Protein AF-A0AAW0NZX8-F1 (afdb_monomer_lite)

InterPro domains:
  IPR002110 Ankyrin repeat [PF12796] (105-184)
  IPR002110 Ankyrin repeat [PS50088] (135-159)
  IPR002153 Transient receptor potential channel, canonical [PTHR10117] (68-192)
  IPR036770 Ankyrin repeat-containing domain superfamily [G3DSA:1.25.40.20] (87-188)
  IPR036770 Ankyrin repeat-containing domain superfamily [SSF48403] (103-184)

Structure (mmCIF, N/CA/C/O backbone):
data_AF-A0AAW0NZX8-F1
#
_entry.id   AF-A0AAW0NZX8-F1
#
loop_
_atom_site.group_PDB
_atom_site.id
_atom_site.type_symbol
_atom_site.label_atom_id
_atom_site.label_alt_id
_atom_site.label_comp_id
_atom_site.label_asym_id
_atom_site.label_entity_id
_atom_site.label_seq_id
_atom_site.pdbx_PDB_ins_code
_atom_site.Cartn_x
_atom_site.Cartn_y
_atom_site.Cartn_z
_atom_site.occupancy
_atom_site.B_iso_or_equiv
_atom_site.auth_seq_id
_atom_site.auth_comp_id
_atom_site.auth_asym_id
_atom_site.auth_atom_id
_atom_site.pdbx_PDB_model_num
ATOM 1 N N . MET A 1 1 ? -35.239 33.107 52.297 1.00 60.72 1 MET A N 1
ATOM 2 C CA . MET A 1 1 ? -35.225 31.625 52.309 1.00 60.72 1 MET A CA 1
ATOM 3 C C . MET A 1 1 ? -36.238 31.001 51.342 1.00 60.72 1 MET A C 1
ATOM 5 O O . MET A 1 1 ? -35.793 30.342 50.415 1.00 60.72 1 MET A O 1
ATOM 9 N N . ARG A 1 2 ? -37.571 31.155 51.499 1.00 60.88 2 ARG A N 1
ATOM 10 C CA . ARG A 1 2 ? -38.547 30.562 50.541 1.00 60.88 2 ARG A CA 1
ATOM 11 C C . ARG A 1 2 ? -38.700 31.347 49.227 1.00 60.88 2 ARG A C 1
ATOM 13 O O . ARG A 1 2 ? -38.661 30.733 48.172 1.00 60.88 2 ARG A O 1
ATOM 20 N N . ARG A 1 3 ? -38.781 32.682 49.289 1.00 60.53 3 ARG A N 1
ATOM 21 C CA . ARG A 1 3 ? -38.913 33.548 48.096 1.00 60.53 3 ARG A CA 1
ATOM 22 C C . ARG A 1 3 ? -37.707 33.479 47.155 1.00 60.53 3 ARG A C 1
ATOM 24 O O . ARG A 1 3 ? -37.875 33.568 45.948 1.00 60.53 3 ARG A O 1
ATOM 31 N N . ASP A 1 4 ? -36.509 33.281 47.698 1.00 68.50 4 ASP A N 1
ATOM 32 C CA . ASP A 1 4 ? -35.279 33.223 46.895 1.00 68.50 4 ASP A CA 1
ATOM 33 C C . ASP A 1 4 ? -35.235 31.943 46.043 1.00 68.50 4 ASP A C 1
ATOM 35 O O . ASP A 1 4 ? -34.867 31.986 44.875 1.00 68.50 4 ASP A O 1
ATOM 39 N N . ARG A 1 5 ? -35.745 30.822 46.578 1.00 66.69 5 ARG A N 1
ATOM 40 C CA . ARG A 1 5 ? -35.868 29.553 45.838 1.00 66.69 5 ARG A CA 1
ATOM 41 C C . ARG A 1 5 ? -36.938 29.586 44.744 1.00 66.69 5 ARG A C 1
ATOM 43 O O . ARG A 1 5 ? -36.833 28.832 43.783 1.00 66.69 5 ARG A O 1
ATOM 50 N N . GLU A 1 6 ? -37.979 30.403 44.894 1.00 73.44 6 GLU A N 1
ATOM 51 C CA . GLU A 1 6 ? -38.990 30.607 43.845 1.00 73.44 6 GLU A CA 1
ATOM 52 C C . GLU A 1 6 ? -38.428 31.458 42.702 1.00 73.44 6 GLU A C 1
ATOM 54 O O . GLU A 1 6 ? -38.585 31.081 41.544 1.00 73.44 6 GLU A O 1
ATOM 59 N N . ARG A 1 7 ? -37.661 32.513 43.014 1.00 70.94 7 ARG A N 1
ATOM 60 C CA . ARG A 1 7 ? -36.972 33.329 41.998 1.00 70.94 7 ARG A CA 1
ATOM 61 C C . ARG A 1 7 ? -35.957 32.522 41.186 1.00 70.94 7 ARG A C 1
ATOM 63 O O . ARG A 1 7 ? -35.969 32.612 39.966 1.00 70.94 7 ARG A O 1
ATOM 70 N N . GLU A 1 8 ? -35.158 31.666 41.827 1.00 72.69 8 GLU A N 1
ATOM 71 C CA . GLU A 1 8 ? -34.221 30.775 41.117 1.00 72.69 8 GLU A CA 1
ATOM 72 C C . GLU A 1 8 ? -34.930 29.760 40.201 1.00 72.69 8 GLU A C 1
ATOM 74 O O . GLU A 1 8 ? -34.382 29.344 39.178 1.00 72.69 8 GLU A O 1
ATOM 79 N N . ARG A 1 9 ? -36.148 29.326 40.557 1.00 71.06 9 ARG A N 1
ATOM 80 C CA . ARG A 1 9 ? -36.954 28.433 39.709 1.00 71.06 9 ARG A CA 1
ATOM 81 C C . ARG A 1 9 ? -37.516 29.173 38.501 1.00 71.06 9 ARG A C 1
ATOM 83 O O . ARG A 1 9 ? -37.443 28.638 37.399 1.00 71.06 9 ARG A O 1
ATOM 90 N N . GLU A 1 10 ? -38.017 30.390 38.696 1.00 76.12 10 GLU A N 1
ATOM 91 C CA . GLU A 1 10 ? -38.506 31.239 37.606 1.00 76.12 10 GLU A CA 1
ATOM 92 C C . GLU A 1 10 ? -37.381 31.642 36.643 1.00 76.12 10 GLU A C 1
ATOM 94 O O . GLU A 1 10 ? -37.584 31.639 35.430 1.00 76.12 10 GLU A O 1
ATOM 99 N N . GLU A 1 11 ? -36.183 31.932 37.156 1.00 76.00 11 GLU A N 1
ATOM 100 C CA . GLU A 1 11 ? -35.006 32.269 36.348 1.00 76.00 11 GLU A CA 1
ATOM 101 C C . GLU A 1 11 ? -34.539 31.072 35.509 1.00 76.00 11 GLU A C 1
ATOM 103 O O . GLU A 1 11 ? -34.390 31.195 34.294 1.00 76.00 11 GLU A O 1
ATOM 108 N N . LYS A 1 12 ? -34.465 29.870 36.098 1.00 74.44 12 LYS A N 1
ATOM 109 C CA . LYS A 1 12 ? -34.178 28.633 35.347 1.00 74.44 12 LYS A CA 1
ATOM 110 C C . LYS A 1 12 ? -35.233 28.314 34.290 1.00 74.44 12 LYS A C 1
ATOM 112 O O . LYS A 1 12 ? -34.908 27.747 33.246 1.00 74.44 12 LYS A O 1
ATOM 117 N N . GLU A 1 13 ? -36.500 28.632 34.542 1.00 76.62 13 GLU A N 1
ATOM 118 C CA . GLU A 1 13 ? -37.565 28.418 33.561 1.00 76.62 13 GLU A CA 1
ATOM 119 C C . GLU A 1 13 ? -37.508 29.448 32.421 1.00 76.62 13 GLU A C 1
ATOM 121 O O . GLU A 1 13 ? -37.726 29.086 31.262 1.00 76.62 13 GLU A O 1
ATOM 126 N N . ARG A 1 14 ? -37.133 30.702 32.712 1.00 74.25 14 ARG A N 1
ATOM 127 C CA . ARG A 1 14 ? -36.844 31.724 31.691 1.00 74.25 14 ARG A CA 1
ATOM 128 C C . ARG A 1 14 ? -35.646 31.332 30.833 1.00 74.25 14 ARG A C 1
ATOM 130 O O . ARG A 1 14 ? -35.782 31.329 29.615 1.00 74.25 14 ARG A O 1
ATOM 137 N N . GLU A 1 15 ? -34.549 30.884 31.439 1.00 75.38 15 GLU A N 1
ATOM 138 C CA . GLU A 1 15 ? -33.379 30.388 30.706 1.00 75.38 15 GLU A CA 1
ATOM 139 C C . GLU A 1 15 ? -33.722 29.191 29.811 1.00 75.38 15 GLU A C 1
ATOM 141 O O . GLU A 1 15 ? -33.266 29.119 28.673 1.00 75.38 15 GLU A O 1
ATOM 146 N N . ARG A 1 16 ? -34.559 28.252 30.275 1.00 69.56 16 ARG A N 1
ATOM 147 C CA . ARG A 1 16 ? -35.022 27.127 29.441 1.00 69.56 16 ARG A CA 1
ATOM 148 C C . ARG A 1 16 ? -35.865 27.593 28.255 1.00 69.56 16 ARG A C 1
ATOM 150 O O . ARG A 1 16 ? -35.705 27.065 27.157 1.00 69.56 16 ARG A O 1
ATOM 157 N N . ARG A 1 17 ? -36.739 28.586 28.451 1.00 73.75 17 ARG A N 1
ATOM 158 C CA . ARG A 1 17 ? -37.538 29.178 27.363 1.00 73.75 17 ARG A CA 1
ATOM 159 C C . ARG A 1 17 ? -36.665 29.947 26.374 1.00 73.75 17 ARG A C 1
ATOM 161 O O . ARG A 1 17 ? -36.932 29.897 25.178 1.00 73.75 17 ARG A O 1
ATOM 168 N N . GLU A 1 18 ? -35.636 30.639 26.847 1.00 77.12 18 GLU A N 1
ATOM 169 C CA . GLU A 1 18 ? -34.689 31.354 25.988 1.00 77.12 18 GLU A CA 1
ATOM 170 C C . GLU A 1 18 ? -33.800 30.393 25.199 1.00 77.12 18 GLU A C 1
ATOM 172 O O . GLU A 1 18 ? -33.693 30.547 23.985 1.00 77.12 18 GLU A O 1
ATOM 177 N N . ARG A 1 19 ? -33.272 29.337 25.831 1.00 68.06 19 ARG A N 1
ATOM 178 C CA . ARG A 1 19 ? -32.532 28.272 25.133 1.00 68.06 19 ARG A CA 1
ATOM 179 C C . ARG A 1 19 ? -33.383 27.606 24.053 1.00 68.06 19 ARG A C 1
ATOM 181 O O . ARG A 1 19 ? -32.919 27.480 22.928 1.00 68.06 19 ARG A O 1
ATOM 188 N N . GLY A 1 20 ? -34.650 27.299 24.343 1.00 71.19 20 GLY A N 1
ATOM 189 C CA . GLY A 1 20 ? -35.568 26.742 23.343 1.00 71.19 20 GLY A CA 1
ATOM 190 C C . GLY A 1 20 ? -35.823 27.678 22.153 1.00 71.19 20 GLY A C 1
ATOM 191 O O . GLY A 1 20 ? -35.906 27.220 21.016 1.00 71.19 20 GLY A O 1
ATOM 192 N N . LYS A 1 21 ? -35.894 28.999 22.380 1.00 72.69 21 LYS A N 1
ATOM 193 C CA . LYS A 1 21 ? -36.012 29.991 21.293 1.00 72.69 21 LYS A CA 1
ATOM 194 C C . LYS A 1 21 ? -34.739 30.082 20.452 1.00 72.69 21 LYS A C 1
ATOM 196 O O . LYS A 1 21 ? -34.835 30.227 19.238 1.00 72.69 21 LYS A O 1
ATOM 201 N N . VAL A 1 22 ? -33.567 30.001 21.082 1.00 70.88 22 VAL A N 1
ATOM 202 C CA . VAL A 1 22 ? -32.271 30.002 20.386 1.00 70.88 22 VAL A CA 1
ATOM 203 C C . VAL A 1 22 ? -32.119 28.737 19.539 1.00 70.88 22 VAL A C 1
ATOM 205 O O . VAL A 1 22 ? -31.779 28.836 18.366 1.00 70.88 22 VAL A O 1
ATOM 208 N N . GLU A 1 23 ? -32.463 27.566 20.075 1.00 66.62 23 GLU A N 1
ATOM 209 C CA . GLU A 1 23 ? -32.422 26.293 19.341 1.00 66.62 23 GLU A CA 1
ATOM 210 C C . GLU A 1 23 ? -33.387 26.274 18.147 1.00 66.62 23 GLU A C 1
ATOM 212 O O . GLU A 1 23 ? -33.008 25.854 17.053 1.00 66.62 23 GLU A O 1
ATOM 217 N N . GLN A 1 24 ? -34.610 26.794 18.312 1.00 69.69 24 GLN A N 1
ATOM 218 C CA . GLN A 1 24 ? -35.555 26.928 17.198 1.00 69.69 24 GLN A CA 1
ATOM 219 C C . GLN A 1 24 ? -35.037 27.875 16.111 1.00 69.69 24 GLN A C 1
ATOM 221 O O . GLN A 1 24 ? -35.214 27.589 14.928 1.00 69.69 24 GLN A O 1
ATOM 226 N N . LYS A 1 25 ? -34.361 28.963 16.498 1.00 72.00 25 LYS A N 1
ATOM 227 C CA . LYS A 1 25 ? -33.805 29.939 15.557 1.00 72.00 25 LYS A CA 1
ATOM 228 C C . LYS A 1 25 ? -32.615 29.377 14.772 1.00 72.00 25 LYS A C 1
ATOM 230 O O . LYS A 1 25 ? -32.589 29.504 13.551 1.00 72.00 25 LYS A O 1
ATOM 235 N N . ILE A 1 26 ? -31.710 28.665 15.446 1.00 68.81 26 ILE A N 1
ATOM 236 C CA . ILE A 1 26 ? -30.582 27.960 14.812 1.00 68.81 26 ILE A CA 1
ATOM 237 C C . ILE A 1 26 ? -31.099 26.889 13.844 1.00 68.81 26 ILE A C 1
ATOM 239 O O . ILE A 1 26 ? -30.588 26.752 12.735 1.00 68.81 26 ILE A O 1
ATOM 243 N N . SER A 1 27 ? -32.152 26.156 14.225 1.00 66.12 27 SER A N 1
ATOM 244 C CA . SER A 1 27 ? -32.746 25.143 13.350 1.00 66.12 27 SER A CA 1
ATOM 245 C C . SER A 1 27 ? -33.401 25.746 12.104 1.00 66.12 27 SER A C 1
ATOM 247 O O . SER A 1 27 ? -33.352 25.111 11.052 1.00 66.12 27 SER A O 1
ATOM 249 N N . SER A 1 28 ? -34.019 26.931 12.195 1.00 68.00 28 SER A N 1
ATOM 250 C CA . SER A 1 28 ? -34.583 27.614 11.023 1.00 68.00 28 SER A CA 1
ATOM 251 C C . SER A 1 28 ? -33.508 28.231 10.128 1.00 68.00 28 SER A C 1
ATOM 253 O O . SER A 1 28 ? -33.596 28.084 8.913 1.00 68.00 28 SER A O 1
ATOM 255 N N . GLU A 1 29 ? -32.471 28.842 10.711 1.00 72.88 29 GLU A N 1
ATOM 256 C CA . GLU A 1 29 ? -31.356 29.444 9.963 1.00 72.88 29 GLU A CA 1
ATOM 257 C C . GLU A 1 29 ? -30.562 28.368 9.195 1.00 72.88 29 GLU A C 1
ATOM 259 O O . GLU A 1 29 ? -30.323 28.518 8.000 1.00 72.88 29 GLU A O 1
ATOM 264 N N . ALA A 1 30 ? -30.284 27.209 9.808 1.00 65.06 30 ALA A N 1
ATOM 265 C CA . ALA A 1 30 ? -29.583 26.105 9.140 1.00 65.06 30 ALA A CA 1
ATOM 266 C C . ALA A 1 30 ? -30.386 25.461 7.985 1.00 65.06 30 ALA A C 1
ATOM 268 O O . ALA A 1 30 ? -29.814 24.901 7.046 1.00 65.06 30 ALA A O 1
ATOM 269 N N . LEU A 1 31 ? -31.722 25.516 8.043 1.00 62.69 31 LEU A N 1
ATOM 270 C CA . LEU A 1 31 ? -32.606 25.070 6.959 1.00 62.69 31 LEU A CA 1
ATOM 271 C C . LEU A 1 31 ? -32.658 26.082 5.804 1.00 62.69 31 LEU A C 1
ATOM 273 O O . LEU A 1 31 ? -32.828 25.682 4.651 1.00 62.69 31 LEU A O 1
ATOM 277 N N . GLU A 1 32 ? -32.497 27.371 6.098 1.00 69.44 32 GLU A N 1
ATOM 278 C CA . GLU A 1 32 ? -32.446 28.445 5.104 1.00 69.44 32 GLU A CA 1
ATOM 279 C C . GLU A 1 32 ? -31.105 28.438 4.349 1.00 69.44 32 GLU A C 1
ATOM 281 O O . GLU A 1 32 ? -31.101 28.434 3.118 1.00 69.44 32 GLU A O 1
ATOM 286 N N . GLU A 1 33 ? -29.981 28.259 5.053 1.00 65.00 33 GLU A N 1
ATOM 287 C CA . GLU A 1 33 ? -28.646 28.124 4.441 1.00 65.00 33 GLU A CA 1
ATOM 288 C C . GLU A 1 33 ? -28.549 26.907 3.501 1.00 65.00 33 GLU A C 1
ATOM 290 O O . GLU A 1 33 ? -27.990 26.989 2.403 1.00 65.00 33 GLU A O 1
ATOM 295 N N . ARG A 1 34 ? -29.165 25.773 3.872 1.00 60.88 34 ARG A N 1
ATOM 296 C CA . ARG A 1 34 ? -29.247 24.595 2.987 1.00 60.88 34 ARG A CA 1
ATOM 297 C C . ARG A 1 34 ? -30.041 24.877 1.713 1.00 60.88 34 ARG A C 1
ATOM 299 O O . ARG A 1 34 ? -29.636 24.435 0.638 1.00 60.88 34 ARG A O 1
ATOM 306 N N . ARG A 1 35 ? -31.135 25.640 1.809 1.00 61.53 35 ARG A N 1
ATOM 307 C CA . ARG A 1 35 ? -31.947 26.034 0.644 1.00 61.53 35 ARG A CA 1
ATOM 308 C C . ARG A 1 35 ? -31.196 26.970 -0.296 1.00 61.53 35 ARG A C 1
ATOM 310 O O . ARG A 1 35 ? -31.421 26.919 -1.504 1.00 61.53 35 ARG A O 1
ATOM 317 N N . GLU A 1 36 ? -30.321 27.826 0.220 1.00 65.56 36 GLU A N 1
ATOM 318 C CA . GLU A 1 36 ? -29.487 28.695 -0.616 1.00 65.56 36 GLU A CA 1
ATOM 319 C C . GLU A 1 36 ? -28.390 27.909 -1.342 1.00 65.56 36 GLU A C 1
ATOM 321 O O . GLU A 1 36 ? -28.180 28.110 -2.542 1.00 65.56 36 GLU A O 1
ATOM 326 N N . HIS A 1 37 ? -27.767 26.940 -0.665 1.00 60.44 37 HIS A N 1
ATOM 327 C CA . HIS A 1 37 ? -26.791 26.049 -1.292 1.00 60.44 37 HIS A CA 1
ATOM 328 C C . HIS A 1 37 ? -27.422 25.176 -2.394 1.00 60.44 37 HIS A C 1
ATOM 330 O O . HIS A 1 37 ? -26.837 25.028 -3.467 1.00 60.44 37 HIS A O 1
ATOM 336 N N . GLU A 1 38 ? -28.643 24.665 -2.191 1.00 62.16 38 GLU A N 1
ATOM 337 C CA . GLU A 1 38 ? -29.389 23.917 -3.220 1.00 62.16 38 GLU A CA 1
ATOM 338 C C . GLU A 1 38 ? -29.743 24.770 -4.450 1.00 62.16 38 GLU A C 1
ATOM 340 O O . GLU A 1 38 ? -29.657 24.302 -5.585 1.00 62.16 38 GLU A O 1
ATOM 345 N N . LYS A 1 39 ? -30.093 26.049 -4.268 1.00 67.38 39 LYS A N 1
ATOM 346 C CA . LYS A 1 39 ? -30.331 26.962 -5.403 1.00 67.38 39 LYS A CA 1
ATOM 347 C C . LYS A 1 39 ? -29.042 27.249 -6.181 1.00 67.38 39 LYS A C 1
ATOM 349 O O . LYS A 1 39 ? -29.071 27.331 -7.409 1.00 67.38 39 LYS A O 1
ATOM 354 N N . SER A 1 40 ? -27.914 27.369 -5.479 1.00 63.59 40 SER A N 1
ATOM 355 C CA . SER A 1 40 ? -26.593 27.563 -6.088 1.00 63.59 40 SER A CA 1
ATOM 356 C C . SER A 1 40 ? -26.171 26.356 -6.937 1.00 63.59 40 SER A C 1
ATOM 358 O O . SER A 1 40 ? -25.756 26.520 -8.086 1.00 63.59 40 SER A O 1
ATOM 360 N N . THR A 1 41 ? -26.360 25.130 -6.439 1.00 57.41 41 THR A N 1
ATOM 361 C CA . THR A 1 41 ? -26.015 23.911 -7.189 1.00 57.41 41 THR A CA 1
ATOM 362 C C . THR A 1 41 ? -26.902 23.700 -8.419 1.00 57.41 41 THR A C 1
ATOM 364 O O . THR A 1 41 ? -26.383 23.340 -9.477 1.00 57.41 41 THR A O 1
ATOM 367 N N . ILE A 1 42 ? -28.204 23.999 -8.339 1.00 61.84 42 ILE A N 1
ATOM 368 C CA . ILE A 1 42 ? -29.119 23.934 -9.495 1.00 61.84 42 ILE A CA 1
ATOM 369 C C . ILE A 1 42 ? -28.710 24.939 -10.586 1.00 61.84 42 ILE A C 1
ATOM 371 O O . ILE A 1 42 ? -28.696 24.590 -11.768 1.00 61.84 42 ILE A O 1
ATOM 375 N N . ASN A 1 43 ? -28.299 26.157 -10.216 1.00 59.91 43 ASN A N 1
ATOM 376 C CA . ASN A 1 43 ? -27.805 27.144 -11.184 1.00 59.91 43 ASN A CA 1
ATOM 377 C C . ASN A 1 43 ? -26.517 26.687 -11.892 1.00 59.91 43 ASN A C 1
ATOM 379 O O . ASN A 1 43 ? -26.371 26.909 -13.093 1.00 59.91 43 ASN A O 1
ATOM 383 N N . ILE A 1 44 ? -25.611 25.993 -11.194 1.00 59.69 44 ILE A N 1
ATOM 384 C CA . ILE A 1 44 ? -24.385 25.434 -11.794 1.00 59.69 44 ILE A CA 1
ATOM 385 C C . ILE A 1 44 ? -24.710 24.307 -12.792 1.00 59.69 44 ILE A C 1
ATOM 387 O O . ILE A 1 44 ? -24.050 24.191 -13.826 1.00 59.69 44 ILE A O 1
ATOM 391 N N . ILE A 1 45 ? -25.733 23.490 -12.523 1.00 58.28 45 ILE A N 1
ATOM 392 C CA . ILE A 1 45 ? -26.185 22.424 -13.436 1.00 58.28 45 ILE A CA 1
ATOM 393 C C . ILE A 1 45 ? -26.850 23.023 -14.687 1.00 58.28 45 ILE A C 1
ATOM 395 O O . ILE A 1 45 ? -26.565 22.594 -15.808 1.00 58.28 45 ILE A O 1
ATOM 399 N N . ASN A 1 46 ? -27.665 24.067 -14.520 1.00 57.75 46 ASN A N 1
ATOM 400 C CA . ASN A 1 46 ? -28.298 24.769 -15.640 1.00 57.75 46 ASN A CA 1
ATOM 401 C C . ASN A 1 46 ? -27.280 25.533 -16.510 1.00 57.75 46 ASN A C 1
ATOM 403 O O . ASN A 1 46 ? -27.448 25.613 -17.722 1.00 57.75 46 ASN A O 1
ATOM 407 N N . ALA A 1 47 ? -26.175 26.018 -15.933 1.00 55.44 47 ALA A N 1
ATOM 408 C CA . ALA A 1 47 ? -25.081 26.636 -16.691 1.00 55.44 47 ALA A CA 1
ATOM 409 C C . ALA A 1 47 ? -24.217 25.621 -17.471 1.00 55.44 47 ALA A C 1
ATOM 411 O O . ALA A 1 47 ? -23.523 25.999 -18.410 1.00 55.44 47 ALA A O 1
ATOM 412 N N . LYS A 1 48 ? -24.255 24.330 -17.107 1.00 52.31 48 LYS A N 1
ATOM 413 C CA . LYS A 1 48 ? -23.540 23.245 -17.810 1.00 52.31 48 LYS A CA 1
ATOM 414 C C . LYS A 1 48 ? -24.380 22.544 -18.883 1.00 52.31 48 LYS A C 1
ATOM 416 O O . LYS A 1 48 ? -23.840 21.729 -19.624 1.00 52.31 48 LYS A O 1
ATOM 421 N N . THR A 1 49 ? -25.675 22.847 -18.980 1.00 48.12 49 THR A N 1
ATOM 422 C CA . THR A 1 49 ? -26.610 22.209 -19.926 1.00 48.12 49 THR A CA 1
ATOM 423 C C . THR A 1 49 ? -26.917 23.047 -21.171 1.00 48.12 49 THR A C 1
ATOM 425 O O . THR A 1 49 ? -27.728 22.635 -21.993 1.00 48.12 49 THR A O 1
ATOM 428 N N . SER A 1 50 ? -26.202 24.151 -21.409 1.00 42.81 50 SER A N 1
ATOM 429 C CA . SER A 1 50 ? -26.186 24.844 -22.708 1.00 42.81 50 SER A CA 1
ATOM 430 C C . SER A 1 50 ? -25.233 24.168 -23.707 1.00 42.81 50 SER A C 1
ATOM 432 O O . SER A 1 50 ? -24.347 24.810 -24.271 1.00 42.81 50 SER A O 1
ATOM 434 N N . PHE A 1 51 ? -25.367 22.854 -23.889 1.00 42.19 51 PHE A N 1
ATOM 435 C CA . PHE A 1 51 ? -24.723 22.147 -24.992 1.00 42.19 51 PHE A CA 1
ATOM 436 C C . PHE A 1 51 ? -25.723 22.123 -26.148 1.00 42.19 51 PHE A C 1
ATOM 438 O O . PHE A 1 51 ? -26.723 21.406 -26.102 1.00 42.19 51 PHE A O 1
ATOM 445 N N . GLU A 1 52 ? -25.501 22.981 -27.143 1.00 45.03 52 GLU A N 1
ATOM 446 C CA . GLU A 1 52 ? -26.331 23.020 -28.344 1.00 45.03 52 GLU A CA 1
ATOM 447 C C . GLU A 1 52 ? -26.319 21.651 -29.051 1.00 45.03 52 GLU A C 1
ATOM 449 O O . GLU A 1 52 ? -25.253 21.052 -29.228 1.00 45.03 52 GLU A O 1
ATOM 454 N N . PRO A 1 53 ? -27.481 21.121 -29.466 1.00 39.56 53 PRO A N 1
ATOM 455 C CA . PRO A 1 53 ? -27.546 19.852 -30.171 1.00 39.56 53 PRO A CA 1
ATOM 456 C C . PRO A 1 53 ? -27.026 20.021 -31.605 1.00 39.56 53 PRO A C 1
ATOM 458 O O . PRO A 1 53 ? -27.591 20.771 -32.401 1.00 39.56 53 PRO A O 1
ATOM 461 N N . CYS A 1 54 ? -25.970 19.292 -31.976 1.00 30.94 54 CYS A N 1
ATOM 462 C CA . CYS A 1 54 ? -25.554 19.205 -33.372 1.00 30.94 54 CYS A CA 1
ATOM 463 C C . CYS A 1 54 ? -26.649 18.500 -34.185 1.00 30.94 54 CYS A C 1
ATOM 465 O O . CYS A 1 54 ? -26.880 17.299 -34.037 1.00 30.94 54 CYS A O 1
ATOM 467 N N . HIS A 1 55 ? -27.310 19.266 -35.052 1.00 34.06 55 HIS A N 1
ATOM 468 C CA . HIS A 1 55 ? -28.205 18.780 -36.094 1.00 34.06 55 HIS A CA 1
ATOM 469 C C . HIS A 1 55 ? -27.475 17.776 -36.998 1.00 34.06 55 HIS A C 1
ATOM 471 O O . HIS A 1 55 ? -26.787 18.136 -37.951 1.00 34.06 55 HIS A O 1
ATOM 477 N N . ILE A 1 56 ? -27.652 16.489 -36.718 1.00 42.06 56 ILE A N 1
ATOM 478 C CA . ILE A 1 56 ? -27.463 15.432 -37.705 1.00 42.06 56 ILE A CA 1
ATOM 479 C C . ILE A 1 56 ? -28.714 15.488 -38.577 1.00 42.06 56 ILE A C 1
ATOM 481 O O . ILE A 1 56 ? -29.769 15.116 -38.092 1.00 42.06 56 ILE A O 1
ATOM 485 N N . TYR A 1 57 ? -28.619 16.058 -39.778 1.00 39.16 57 TYR A N 1
ATOM 486 C CA . TYR A 1 57 ? -29.354 15.706 -41.006 1.00 39.16 57 TYR A CA 1
ATOM 487 C C . TYR A 1 57 ? -29.246 16.872 -42.000 1.00 39.16 57 TYR A C 1
ATOM 489 O O . TYR A 1 57 ? -30.016 17.827 -41.955 1.00 39.16 57 TYR A O 1
ATOM 497 N N . SER A 1 58 ? -28.319 16.756 -42.948 1.00 31.97 58 SER A N 1
ATOM 498 C CA . SER A 1 58 ? -28.434 17.393 -44.261 1.00 31.97 58 SER A CA 1
ATOM 499 C C . SER A 1 58 ? -27.874 16.436 -45.311 1.00 31.97 58 SER A C 1
ATOM 501 O O . SER A 1 58 ? -26.674 16.301 -45.532 1.00 31.97 58 SER A O 1
ATOM 503 N N . SER A 1 59 ? -28.783 15.687 -45.922 1.00 43.97 59 SER A N 1
ATOM 504 C CA . SER A 1 59 ? -28.542 14.933 -47.142 1.00 43.97 59 SER A CA 1
ATOM 505 C C . SER A 1 59 ? -28.672 15.878 -48.340 1.00 43.97 59 SER A C 1
ATOM 507 O O . SER A 1 59 ? -29.785 16.118 -48.797 1.00 43.97 59 SER A O 1
ATOM 509 N N . GLU A 1 60 ? -27.550 16.376 -48.862 1.00 41.00 60 GLU A N 1
ATOM 510 C CA . GLU A 1 60 ? -27.447 16.916 -50.225 1.00 41.00 60 GLU A CA 1
ATOM 511 C C . GLU A 1 60 ? -26.156 16.393 -50.890 1.00 41.00 60 GLU A C 1
ATOM 513 O O . GLU A 1 60 ? -25.093 16.393 -50.262 1.00 41.00 60 GLU A O 1
ATOM 518 N N . PRO A 1 61 ? -26.219 15.884 -52.135 1.00 47.31 61 PRO A N 1
ATOM 519 C CA . PRO A 1 61 ? -25.096 15.204 -52.766 1.00 47.31 61 PRO A CA 1
ATOM 520 C C . PRO A 1 61 ? -24.113 16.215 -53.366 1.00 47.31 61 PRO A C 1
ATOM 522 O O . PRO A 1 61 ? -24.413 16.896 -54.345 1.00 47.31 61 PRO A O 1
ATOM 525 N N . LEU A 1 62 ? -22.896 16.273 -52.825 1.00 41.00 62 LEU A N 1
ATOM 526 C CA . LEU A 1 62 ? -21.793 16.998 -53.455 1.00 41.00 62 LEU A CA 1
ATOM 527 C C . LEU A 1 62 ? -21.315 16.221 -54.692 1.00 41.00 62 LEU A C 1
ATOM 529 O O . LEU A 1 62 ? -20.665 15.180 -54.582 1.00 41.00 62 LEU A O 1
ATOM 533 N N . GLN A 1 63 ? -21.631 16.729 -55.885 1.00 44.31 63 GLN A N 1
ATOM 534 C CA . GLN A 1 63 ? -20.975 16.306 -57.121 1.00 44.31 63 GLN A CA 1
ATOM 535 C C . GLN A 1 63 ? -19.472 16.598 -57.017 1.00 44.31 63 GLN A C 1
ATOM 537 O O . GLN A 1 63 ? -19.043 17.743 -56.894 1.00 44.31 63 GLN A O 1
ATOM 542 N N . MET A 1 64 ? -18.666 15.539 -57.056 1.00 42.03 64 MET A N 1
ATOM 543 C CA . MET A 1 64 ? -17.210 15.629 -57.002 1.00 42.03 64 MET A CA 1
ATOM 544 C C . MET A 1 64 ? -16.650 16.167 -58.328 1.00 42.03 64 MET A C 1
ATOM 546 O O . MET A 1 64 ? -16.934 15.629 -59.397 1.00 42.03 64 MET A O 1
ATOM 550 N N . ASN A 1 65 ? -15.821 17.211 -58.251 1.00 51.28 65 ASN A N 1
ATOM 551 C CA . ASN A 1 65 ? -15.167 17.846 -59.401 1.00 51.28 65 ASN A CA 1
ATOM 552 C C . ASN A 1 65 ? -14.233 16.871 -60.151 1.00 51.28 65 ASN A C 1
ATOM 554 O O . ASN A 1 65 ? -13.465 16.172 -59.509 1.00 51.28 65 ASN A O 1
ATOM 558 N N . PRO A 1 66 ? -14.162 16.863 -61.493 1.00 55.91 66 PRO A N 1
ATOM 559 C CA . PRO A 1 66 ? -13.367 15.889 -62.264 1.00 55.91 66 PRO A CA 1
ATOM 560 C C . PRO A 1 66 ? -11.848 15.974 -62.028 1.00 55.91 66 PRO A C 1
ATOM 562 O O . PRO A 1 66 ? -11.125 15.000 -62.240 1.00 55.91 66 PRO A O 1
ATOM 565 N N . MET A 1 67 ? -11.356 17.109 -61.520 1.00 49.44 67 MET A N 1
ATOM 566 C CA . MET A 1 67 ? -9.971 17.261 -61.060 1.00 49.44 67 MET A CA 1
ATOM 567 C C . MET A 1 67 ? -9.645 16.389 -59.845 1.00 49.44 67 MET A C 1
ATOM 569 O O . MET A 1 67 ? -8.467 16.139 -59.579 1.00 49.44 67 MET A O 1
ATOM 573 N N . THR A 1 68 ? -10.661 15.892 -59.125 1.00 45.28 68 THR A N 1
ATOM 574 C CA . THR A 1 68 ? -10.436 15.071 -57.937 1.00 45.28 68 THR A CA 1
ATOM 575 C C . THR A 1 68 ? -10.034 13.632 -58.218 1.00 45.28 68 THR A C 1
ATOM 577 O O . THR A 1 68 ? -9.442 12.962 -57.373 1.00 45.28 68 THR A O 1
ATOM 580 N N . GLN A 1 69 ? -10.242 13.178 -59.452 1.00 50.00 69 GLN A N 1
ATOM 581 C CA . GLN A 1 69 ? -9.862 11.834 -59.879 1.00 50.00 69 GLN A CA 1
ATOM 582 C C . GLN A 1 69 ? -8.374 11.720 -60.244 1.00 50.00 69 GLN A C 1
ATOM 584 O O . GLN A 1 69 ? -7.809 10.628 -60.180 1.00 50.00 69 GLN A O 1
ATOM 589 N N . LEU A 1 70 ? -7.712 12.835 -60.578 1.00 47.84 70 LEU A N 1
ATOM 590 C CA . LEU A 1 70 ? -6.278 12.857 -60.891 1.00 47.84 70 LEU A CA 1
ATOM 591 C C . LEU A 1 70 ? -5.398 12.754 -59.638 1.00 47.84 70 LEU A C 1
ATOM 593 O O . LEU A 1 70 ? -4.293 12.224 -59.732 1.00 47.84 70 LEU A O 1
ATOM 597 N N . TYR A 1 71 ? -5.888 13.180 -58.466 1.00 43.62 71 TYR A N 1
ATOM 598 C CA . TYR A 1 71 ? -5.101 13.124 -57.228 1.00 43.62 71 TYR A CA 1
ATOM 599 C C . TYR A 1 71 ? -5.243 11.815 -56.425 1.00 43.62 71 TYR A C 1
ATOM 601 O O . TYR A 1 71 ? -4.387 11.549 -55.586 1.00 43.62 71 TYR A O 1
ATOM 609 N N . TYR A 1 72 ? -6.237 10.953 -56.700 1.00 41.84 72 TYR A N 1
ATOM 610 C CA . TYR A 1 72 ? -6.396 9.639 -56.025 1.00 41.84 72 TYR A CA 1
ATOM 611 C C . TYR A 1 72 ? -6.092 8.411 -56.890 1.00 41.84 72 TYR A C 1
ATOM 613 O O . TYR A 1 72 ? -6.330 7.276 -56.472 1.00 41.84 72 TYR A O 1
ATOM 621 N N . LYS A 1 73 ? -5.515 8.577 -58.084 1.00 46.06 73 LYS A N 1
ATOM 622 C CA . LYS A 1 73 ? -5.141 7.430 -58.919 1.00 46.06 73 LYS A CA 1
ATOM 623 C C . LYS A 1 73 ? -3.745 6.907 -58.566 1.00 46.06 73 LYS A C 1
ATOM 625 O O . LYS A 1 73 ? -2.781 7.176 -59.272 1.00 46.06 73 LYS A O 1
ATOM 630 N N . LYS A 1 74 ? -3.663 6.117 -57.489 1.00 37.16 74 LYS A N 1
ATOM 631 C CA . LYS A 1 74 ? -2.646 5.066 -57.270 1.00 37.16 74 LYS A CA 1
ATOM 632 C C . LYS A 1 74 ? -3.160 4.041 -56.252 1.00 37.16 74 LYS A C 1
ATOM 634 O O . LYS A 1 74 ? -2.860 4.095 -55.064 1.00 37.16 74 LYS A O 1
ATOM 639 N N . ALA A 1 75 ? -3.927 3.077 -56.753 1.00 47.84 75 ALA A N 1
ATOM 640 C CA . ALA A 1 75 ? -4.060 1.773 -56.121 1.00 47.84 75 ALA A CA 1
ATOM 641 C C . ALA A 1 75 ? -2.864 0.921 -56.571 1.00 47.84 75 ALA A C 1
ATOM 643 O O . ALA A 1 75 ? -2.910 0.254 -57.600 1.00 47.84 75 ALA A O 1
ATOM 644 N N . THR A 1 76 ? -1.764 0.989 -55.827 1.00 42.84 76 THR A N 1
ATOM 645 C CA . THR A 1 76 ? -0.694 -0.011 -55.904 1.00 42.84 76 THR A CA 1
ATOM 646 C C . THR A 1 76 ? -0.561 -0.641 -54.531 1.00 42.84 76 THR A C 1
ATOM 648 O O . THR A 1 76 ? -0.098 0.008 -53.595 1.00 42.84 76 THR A O 1
ATOM 651 N N . TYR A 1 77 ? -1.060 -1.876 -54.451 1.00 51.72 77 TYR A N 1
ATOM 652 C CA . TYR A 1 77 ? -0.803 -2.919 -53.459 1.00 51.72 77 TYR A CA 1
ATOM 653 C C . TYR A 1 77 ? 0.245 -2.535 -52.399 1.00 51.72 77 TYR A C 1
ATOM 655 O O . TYR A 1 77 ? 1.449 -2.624 -52.625 1.00 51.72 77 TYR A O 1
ATOM 663 N N . SER A 1 78 ? -0.221 -2.124 -51.221 1.00 42.78 78 SER A N 1
ATOM 664 C CA . SER A 1 78 ? 0.579 -2.170 -50.000 1.00 42.78 78 SER A CA 1
ATOM 665 C C . SER A 1 78 ? -0.137 -3.131 -49.058 1.00 42.78 78 SER A C 1
ATOM 667 O O . SER A 1 78 ? -1.246 -2.805 -48.630 1.00 42.78 78 SER A O 1
ATOM 669 N N . PRO A 1 79 ? 0.447 -4.296 -48.714 1.00 52.88 79 PRO A N 1
ATOM 670 C CA . PRO A 1 79 ? -0.194 -5.300 -47.859 1.00 52.88 79 PRO A CA 1
ATOM 671 C C . PRO A 1 79 ? -0.284 -4.854 -46.383 1.00 52.88 79 PRO A C 1
ATOM 673 O O . PRO A 1 79 ? -0.517 -5.662 -45.489 1.00 52.88 79 PRO A O 1
ATOM 676 N N . TYR A 1 80 ? -0.084 -3.559 -46.116 1.00 53.09 80 TYR A N 1
ATOM 677 C CA . TYR A 1 80 ? -0.049 -2.953 -44.791 1.00 53.09 80 TYR A CA 1
ATOM 678 C C . TYR A 1 80 ?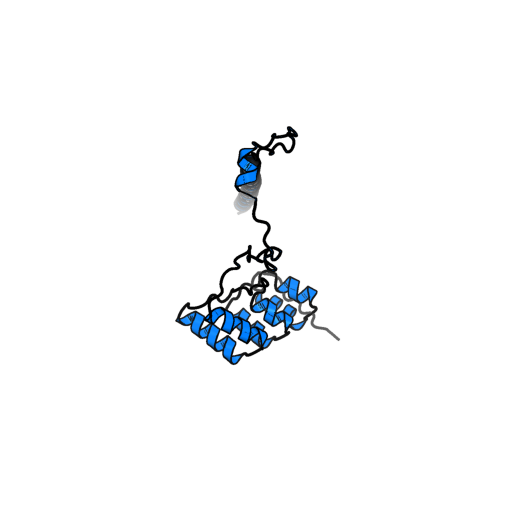 -1.063 -1.812 -44.609 1.00 53.09 80 TYR A C 1
ATOM 680 O O . TYR A 1 80 ? -1.131 -1.266 -43.511 1.00 53.09 80 TYR A O 1
ATOM 688 N N . ARG A 1 81 ? -1.860 -1.438 -45.630 1.00 46.59 81 ARG A N 1
ATOM 689 C CA . ARG A 1 81 ? -2.855 -0.348 -45.497 1.00 46.59 81 ARG A CA 1
ATOM 690 C C . ARG A 1 81 ? -4.144 -0.718 -44.757 1.00 46.59 81 ARG A C 1
ATOM 692 O O . ARG A 1 81 ? -4.873 0.192 -44.383 1.00 46.59 81 ARG A O 1
ATOM 699 N N . ASP A 1 82 ? -4.355 -1.995 -44.449 1.00 59.53 82 ASP A N 1
ATOM 700 C CA . ASP A 1 82 ? -5.494 -2.447 -43.632 1.00 59.53 82 ASP A CA 1
ATOM 701 C C . ASP A 1 82 ? -5.169 -2.504 -42.132 1.00 59.53 82 ASP A C 1
ATOM 703 O O . ASP A 1 82 ? -5.991 -2.912 -41.313 1.00 59.53 82 ASP A O 1
ATOM 707 N N . ARG A 1 83 ? -3.961 -2.088 -41.737 1.00 59.59 83 ARG A N 1
ATOM 708 C CA . ARG A 1 83 ? -3.594 -1.976 -40.327 1.00 59.59 83 ARG A CA 1
ATOM 709 C C . ARG A 1 83 ? -3.985 -0.590 -39.847 1.00 59.59 83 ARG A C 1
ATOM 711 O O . ARG A 1 83 ? -3.221 0.357 -40.003 1.00 59.59 83 ARG A O 1
ATOM 718 N N . ILE A 1 84 ? -5.176 -0.478 -39.263 1.00 65.75 84 ILE A N 1
ATOM 719 C CA . ILE A 1 84 ? -5.497 0.650 -38.386 1.00 65.75 84 ILE A CA 1
ATOM 720 C C . ILE A 1 84 ? -4.411 0.645 -37.299 1.00 65.75 84 ILE A C 1
ATOM 722 O O . ILE A 1 84 ? -4.313 -0.350 -36.572 1.00 65.75 84 ILE A O 1
ATOM 726 N N . PRO A 1 85 ? -3.540 1.668 -37.207 1.00 61.78 85 PRO A N 1
ATOM 727 C CA . PRO A 1 85 ? -2.577 1.719 -36.123 1.00 61.78 85 PRO A CA 1
ATOM 728 C C . PRO A 1 85 ? -3.375 1.810 -34.824 1.00 61.78 85 PRO A C 1
ATOM 730 O O . PRO A 1 85 ? -4.158 2.741 -34.635 1.00 61.78 85 PRO A O 1
ATOM 733 N N . LEU A 1 86 ? -3.211 0.816 -33.950 1.00 62.34 86 LEU A N 1
ATOM 734 C CA . LEU A 1 86 ? -3.750 0.863 -32.597 1.00 62.34 86 LEU A CA 1
ATOM 735 C C . LEU A 1 86 ? -2.981 1.951 -31.849 1.00 62.34 86 LEU A C 1
ATOM 737 O O . LEU A 1 86 ? -1.920 1.714 -31.278 1.00 62.34 86 LEU A O 1
ATOM 741 N N . GLN A 1 87 ? -3.483 3.176 -31.937 1.00 59.69 87 GLN A N 1
ATOM 742 C CA . GLN A 1 87 ? -3.001 4.288 -31.145 1.00 59.69 87 GLN A CA 1
ATOM 743 C C . GLN A 1 87 ? -3.590 4.125 -29.746 1.00 59.69 87 GLN A C 1
ATOM 745 O O . GLN A 1 87 ? -4.804 3.993 -29.596 1.00 59.69 87 GLN A O 1
ATOM 750 N N . ILE A 1 88 ? -2.740 4.098 -28.723 1.00 63.78 88 ILE A N 1
ATOM 751 C CA . ILE A 1 88 ? -3.190 4.100 -27.331 1.00 63.78 88 ILE A CA 1
ATOM 752 C C . ILE A 1 88 ? -3.857 5.463 -27.096 1.00 63.78 88 ILE A C 1
ATOM 754 O O . ILE A 1 88 ? -3.187 6.480 -26.957 1.00 63.78 88 ILE A O 1
ATOM 758 N N . VAL A 1 89 ? -5.192 5.500 -27.165 1.00 62.72 89 VAL A N 1
ATOM 759 C CA . VAL A 1 89 ? -5.997 6.737 -27.082 1.00 62.72 89 VAL A CA 1
ATOM 760 C C . VAL A 1 89 ? -6.074 7.259 -25.643 1.00 62.72 89 VAL A C 1
ATOM 762 O O . VAL A 1 89 ? -6.313 8.442 -25.417 1.00 62.72 89 VAL A O 1
ATOM 765 N N . ARG A 1 90 ? -5.848 6.383 -24.659 1.00 58.44 90 ARG A N 1
ATOM 766 C CA . ARG A 1 90 ? -5.793 6.728 -23.237 1.00 58.44 90 ARG A CA 1
ATOM 767 C C . ARG A 1 90 ? -4.356 6.562 -22.764 1.00 58.44 90 ARG A C 1
ATOM 769 O O . ARG A 1 90 ? -3.934 5.450 -22.479 1.00 58.44 90 ARG A O 1
ATOM 776 N N . ALA A 1 91 ? -3.606 7.660 -22.734 1.00 58.19 91 ALA A N 1
ATOM 777 C CA . ALA A 1 91 ? -2.378 7.712 -21.954 1.00 58.19 91 ALA A CA 1
ATOM 778 C C . ALA A 1 91 ? -2.792 7.659 -20.480 1.00 58.19 91 ALA A C 1
ATOM 780 O O . ALA A 1 91 ? -3.351 8.620 -19.950 1.00 58.19 91 ALA A O 1
ATOM 781 N N . GLU A 1 92 ? -2.641 6.496 -19.858 1.00 62.66 92 GLU A N 1
ATOM 782 C CA . GLU A 1 92 ? -2.751 6.381 -18.408 1.00 62.66 92 GLU A CA 1
ATOM 783 C C . GLU A 1 92 ? -1.576 7.116 -17.757 1.00 62.66 92 GLU A C 1
ATOM 785 O O . GLU A 1 92 ? -0.564 7.389 -18.407 1.00 62.66 92 GLU A O 1
ATOM 790 N N . VAL A 1 93 ? -1.735 7.495 -16.489 1.00 66.50 93 VAL A N 1
ATOM 791 C CA . VAL A 1 93 ? -0.691 8.192 -15.733 1.00 66.50 93 VAL A CA 1
ATOM 792 C C . VAL A 1 93 ? 0.561 7.315 -15.728 1.00 66.50 93 VAL A C 1
ATOM 794 O O . VAL A 1 93 ? 0.529 6.179 -15.254 1.00 66.50 93 VAL A O 1
ATOM 797 N N . GLU A 1 94 ? 1.655 7.814 -16.302 1.00 70.06 94 GLU A N 1
ATOM 798 C CA . GLU A 1 94 ? 2.911 7.074 -16.334 1.00 70.06 94 GLU A CA 1
ATOM 799 C C . GLU A 1 94 ? 3.496 7.013 -14.921 1.00 70.06 94 GLU A C 1
ATOM 801 O O . GLU A 1 94 ? 4.075 7.980 -14.435 1.00 70.06 94 GLU A O 1
ATOM 806 N N . LEU A 1 95 ? 3.338 5.861 -14.268 1.00 80.56 95 LEU A N 1
ATOM 807 C CA . LEU A 1 95 ? 3.989 5.558 -12.993 1.00 80.56 95 LEU A CA 1
ATOM 808 C C . LEU A 1 95 ? 5.518 5.655 -13.128 1.00 80.56 95 LEU A C 1
ATOM 810 O O . LEU A 1 95 ? 6.101 5.160 -14.112 1.00 80.56 95 LEU A O 1
ATOM 814 N N . SER A 1 96 ? 6.163 6.211 -12.102 1.00 87.38 96 SER A N 1
ATOM 815 C CA . SER A 1 96 ? 7.619 6.227 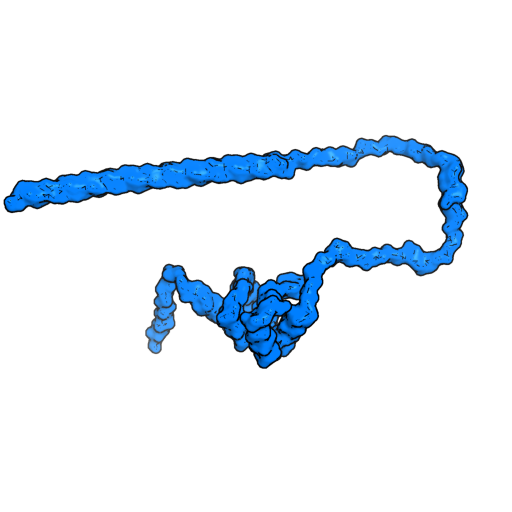-11.958 1.00 87.38 96 SER A CA 1
ATOM 816 C C . SER A 1 96 ? 8.180 4.801 -11.891 1.00 87.38 96 SER A C 1
ATOM 818 O O . SER A 1 96 ? 7.491 3.845 -11.524 1.00 87.38 96 SER A O 1
ATOM 820 N N . ALA A 1 97 ? 9.454 4.626 -12.249 1.00 88.50 97 ALA A N 1
ATOM 821 C CA . ALA A 1 97 ? 10.119 3.325 -12.154 1.00 88.50 97 ALA A CA 1
ATOM 822 C C . ALA A 1 97 ? 10.117 2.780 -10.713 1.00 88.50 97 ALA A C 1
ATOM 824 O O . ALA A 1 97 ? 9.986 1.573 -10.514 1.00 88.50 97 ALA A O 1
ATOM 825 N N . GLU A 1 98 ? 10.210 3.670 -9.725 1.00 88.75 98 GLU A N 1
ATOM 826 C CA . GLU A 1 98 ? 10.199 3.327 -8.300 1.00 88.75 98 GLU A CA 1
ATOM 827 C C . GLU A 1 98 ? 8.805 2.886 -7.834 1.00 88.75 98 GLU A C 1
ATOM 829 O O . GLU A 1 98 ? 8.672 1.849 -7.190 1.00 88.75 98 GLU A O 1
ATOM 834 N N . GLU A 1 99 ? 7.750 3.588 -8.256 1.00 90.56 99 GLU A N 1
ATOM 835 C CA . GLU A 1 99 ? 6.355 3.220 -7.969 1.00 90.56 99 GLU A CA 1
ATOM 836 C C . GLU A 1 99 ? 5.988 1.870 -8.592 1.00 90.56 99 GLU A C 1
ATOM 838 O O . GLU A 1 99 ? 5.362 1.026 -7.953 1.00 90.56 99 GLU A O 1
ATOM 843 N N . LYS A 1 100 ? 6.444 1.619 -9.826 1.00 90.75 100 LYS A N 1
ATOM 844 C CA . LYS A 1 100 ? 6.286 0.313 -10.483 1.00 90.75 100 LYS A CA 1
ATOM 845 C C . LYS A 1 100 ? 6.997 -0.792 -9.710 1.00 90.75 100 LYS A C 1
ATOM 847 O O . LYS A 1 100 ? 6.442 -1.880 -9.555 1.00 90.75 100 LYS A O 1
ATOM 852 N N . ALA A 1 101 ? 8.216 -0.535 -9.233 1.00 91.62 101 ALA A N 1
ATOM 853 C CA . ALA A 1 101 ? 8.966 -1.499 -8.435 1.00 91.62 101 ALA A CA 1
ATOM 854 C C . ALA A 1 101 ? 8.259 -1.794 -7.102 1.00 91.62 101 ALA A C 1
ATOM 856 O O . ALA A 1 101 ? 8.139 -2.962 -6.729 1.00 91.62 101 ALA A O 1
ATOM 857 N N . TYR A 1 102 ? 7.726 -0.763 -6.442 1.00 93.00 102 TYR A N 1
ATOM 858 C CA . TYR A 1 102 ? 6.918 -0.884 -5.231 1.00 93.00 102 TYR A CA 1
ATOM 859 C C . TYR A 1 102 ? 5.657 -1.730 -5.459 1.00 93.00 102 TYR A C 1
ATOM 861 O O . TYR A 1 102 ? 5.469 -2.732 -4.769 1.00 93.00 102 TYR A O 1
ATOM 869 N N . LEU A 1 103 ? 4.843 -1.415 -6.473 1.00 93.00 103 LEU A N 1
ATOM 870 C CA . LEU A 1 103 ? 3.642 -2.197 -6.797 1.00 93.00 103 LEU A CA 1
ATOM 871 C C . LEU A 1 103 ? 3.988 -3.654 -7.142 1.00 93.00 103 LEU A C 1
ATOM 873 O O . LEU A 1 103 ? 3.344 -4.574 -6.645 1.00 93.00 103 LEU A O 1
ATOM 877 N N . THR A 1 104 ? 5.067 -3.881 -7.898 1.00 92.94 104 THR A N 1
ATOM 878 C CA . THR A 1 104 ? 5.546 -5.236 -8.226 1.00 92.94 104 THR A CA 1
ATOM 879 C C . THR A 1 104 ? 5.982 -6.012 -6.975 1.00 92.94 104 THR A C 1
ATOM 881 O O . THR A 1 104 ? 5.801 -7.228 -6.904 1.00 92.94 104 THR A O 1
ATOM 884 N N . ALA A 1 105 ? 6.581 -5.343 -5.985 1.00 94.62 105 ALA A N 1
ATOM 885 C CA . ALA A 1 105 ? 6.959 -5.969 -4.719 1.00 94.62 105 ALA A CA 1
ATOM 886 C C . ALA A 1 105 ? 5.721 -6.381 -3.905 1.00 94.62 105 ALA A C 1
ATOM 888 O O . ALA A 1 105 ? 5.686 -7.493 -3.374 1.00 94.62 105 ALA A O 1
ATOM 889 N N . VAL A 1 106 ? 4.682 -5.538 -3.883 1.00 94.88 106 VAL A N 1
ATOM 890 C CA . VAL A 1 106 ? 3.391 -5.848 -3.244 1.00 94.88 106 VAL A CA 1
ATOM 891 C C . VAL A 1 106 ? 2.696 -7.023 -3.937 1.00 94.88 106 VAL A C 1
ATOM 893 O O . VAL A 1 106 ? 2.227 -7.939 -3.263 1.00 94.88 106 VAL A O 1
ATOM 896 N N . GLU A 1 107 ? 2.683 -7.053 -5.273 1.00 93.12 107 GLU A N 1
ATOM 897 C CA . GLU A 1 107 ? 2.115 -8.164 -6.051 1.00 93.12 107 GLU A CA 1
ATOM 898 C C . GLU A 1 107 ? 2.808 -9.498 -5.763 1.00 93.12 107 GLU A C 1
ATOM 900 O O . GLU A 1 107 ? 2.150 -10.534 -5.683 1.00 93.12 107 GLU A O 1
ATOM 905 N N . LYS A 1 108 ? 4.132 -9.479 -5.579 1.00 93.00 108 LYS A N 1
ATOM 906 C CA . LYS A 1 108 ? 4.915 -10.673 -5.228 1.00 93.00 108 LYS A CA 1
ATOM 907 C C . LYS A 1 108 ? 4.780 -11.083 -3.762 1.00 93.00 108 LYS A C 1
ATOM 909 O O . LYS A 1 108 ? 5.134 -12.212 -3.433 1.00 93.00 108 LYS A O 1
ATOM 914 N N . GLY A 1 109 ? 4.310 -10.190 -2.894 1.00 94.38 109 GLY A N 1
ATOM 915 C CA . GLY A 1 109 ? 4.275 -10.421 -1.453 1.00 94.38 109 GLY A CA 1
ATOM 916 C C . GLY A 1 109 ? 5.628 -10.232 -0.754 1.00 94.38 109 GLY A C 1
ATOM 917 O O . GLY A 1 109 ? 5.862 -10.835 0.290 1.00 94.38 109 GLY A O 1
ATOM 918 N N . ASP A 1 110 ? 6.541 -9.425 -1.307 1.00 94.94 110 ASP A N 1
ATOM 919 C CA . ASP A 1 110 ? 7.843 -9.164 -0.679 1.00 94.94 110 ASP A CA 1
ATOM 920 C C . ASP A 1 110 ? 7.742 -8.084 0.410 1.00 94.94 110 ASP A C 1
ATOM 922 O O . ASP A 1 110 ? 7.834 -6.884 0.145 1.00 94.94 110 ASP A O 1
ATOM 926 N N . TYR A 1 111 ? 7.596 -8.514 1.664 1.00 94.50 111 TYR A N 1
ATOM 927 C CA . TYR A 1 111 ? 7.517 -7.617 2.819 1.00 94.50 111 TYR A CA 1
ATOM 928 C C . TYR A 1 111 ? 8.761 -6.726 2.985 1.00 94.50 111 TYR A C 1
ATOM 930 O O . TYR A 1 111 ? 8.645 -5.541 3.309 1.00 94.50 111 TYR A O 1
ATOM 938 N N . ALA A 1 112 ? 9.963 -7.275 2.777 1.00 94.88 112 ALA A N 1
ATOM 939 C CA . ALA A 1 112 ? 11.206 -6.539 3.000 1.00 94.88 112 ALA A CA 1
ATOM 940 C C . ALA A 1 112 ? 11.379 -5.427 1.958 1.00 94.88 112 ALA A C 1
ATOM 942 O O . ALA A 1 112 ? 11.732 -4.301 2.320 1.00 94.88 112 ALA A O 1
ATOM 943 N N . GLY A 1 113 ? 11.073 -5.732 0.693 1.00 93.69 113 GLY A N 1
ATOM 944 C CA . GLY A 1 113 ? 11.078 -4.759 -0.397 1.00 93.69 113 GLY A CA 1
ATOM 945 C C . GLY A 1 113 ? 10.066 -3.633 -0.180 1.00 93.69 113 GLY A C 1
ATOM 946 O O . GLY A 1 113 ? 10.424 -2.459 -0.277 1.00 93.69 113 GLY A O 1
ATOM 947 N N . VAL A 1 114 ? 8.831 -3.971 0.202 1.00 94.00 114 VAL A N 1
ATOM 948 C CA . VAL A 1 114 ? 7.771 -2.982 0.472 1.00 94.00 114 VAL A CA 1
ATOM 949 C C . VAL A 1 114 ? 8.147 -2.071 1.641 1.00 94.00 114 VAL A C 1
ATOM 951 O O . VAL A 1 114 ? 8.031 -0.852 1.544 1.00 94.00 114 VAL A O 1
ATOM 954 N N . LYS A 1 115 ? 8.678 -2.630 2.732 1.00 94.12 115 LYS A N 1
ATOM 955 C CA . LYS A 1 115 ? 9.123 -1.851 3.896 1.00 94.12 115 LYS A CA 1
ATOM 956 C C . LYS A 1 115 ? 10.290 -0.920 3.586 1.00 94.12 115 LYS A C 1
ATOM 958 O O . LYS A 1 115 ? 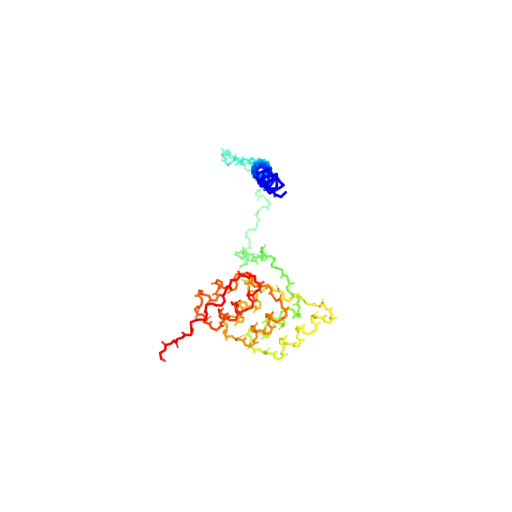10.371 0.166 4.157 1.00 94.12 115 LYS A O 1
ATOM 963 N N . HIS A 1 116 ? 11.212 -1.345 2.724 1.00 92.44 116 HIS A N 1
ATOM 964 C CA . HIS A 1 116 ? 12.307 -0.491 2.276 1.00 92.44 116 HIS A CA 1
ATOM 965 C C . HIS A 1 116 ? 11.781 0.680 1.449 1.00 92.44 116 HIS A C 1
ATOM 967 O O . HIS A 1 116 ? 12.087 1.825 1.767 1.00 92.44 116 HIS A O 1
ATOM 973 N N . ALA A 1 117 ? 10.918 0.394 0.471 1.00 91.88 117 ALA A N 1
ATOM 974 C CA . ALA A 1 117 ? 10.306 1.406 -0.379 1.00 91.88 117 ALA A CA 1
ATOM 975 C C . ALA A 1 117 ? 9.517 2.443 0.439 1.00 91.88 117 ALA A C 1
ATOM 977 O O . ALA A 1 117 ? 9.709 3.639 0.257 1.00 91.88 117 ALA A O 1
ATOM 978 N N . LEU A 1 118 ? 8.705 2.010 1.411 1.00 91.75 118 LEU A N 1
ATOM 979 C CA . LEU A 1 118 ? 7.942 2.929 2.268 1.00 91.75 118 LEU A CA 1
ATOM 980 C C . LEU A 1 118 ? 8.848 3.825 3.126 1.00 91.75 118 LEU A C 1
ATOM 982 O O . LEU A 1 118 ? 8.588 5.017 3.258 1.00 91.75 118 LEU A O 1
ATOM 986 N N . ARG A 1 119 ? 9.961 3.295 3.648 1.00 90.75 119 ARG A N 1
ATOM 987 C CA . ARG A 1 119 ? 10.955 4.104 4.377 1.00 90.75 119 ARG A CA 1
ATOM 988 C C . ARG A 1 119 ? 11.658 5.115 3.479 1.00 90.75 119 ARG A C 1
ATOM 990 O O . ARG A 1 119 ? 11.911 6.237 3.904 1.00 90.75 119 ARG A O 1
ATOM 997 N N . GLU A 1 120 ? 12.004 4.722 2.258 1.00 87.81 120 GLU A N 1
ATOM 998 C CA . GLU A 1 120 ? 12.607 5.636 1.286 1.00 87.81 120 GLU A CA 1
ATOM 999 C C . GLU A 1 120 ? 11.632 6.746 0.892 1.00 87.81 120 GLU A C 1
ATOM 1001 O O . GLU A 1 120 ? 12.040 7.906 0.832 1.00 87.81 120 GLU A O 1
ATOM 1006 N N . ALA A 1 121 ? 10.348 6.413 0.737 1.00 87.06 121 ALA A N 1
ATOM 1007 C CA . ALA A 1 121 ? 9.285 7.376 0.474 1.00 87.06 121 ALA A CA 1
ATOM 1008 C C . ALA A 1 121 ? 9.164 8.421 1.596 1.00 87.06 121 ALA A C 1
ATOM 1010 O O . ALA A 1 121 ? 9.041 9.609 1.313 1.00 87.06 121 ALA A O 1
ATOM 1011 N N . GLU A 1 122 ? 9.265 8.010 2.865 1.00 84.19 122 GLU A N 1
ATOM 1012 C CA . GLU A 1 122 ? 9.217 8.928 4.016 1.00 84.19 122 GLU A CA 1
ATOM 1013 C C . GLU A 1 122 ? 10.423 9.877 4.089 1.00 84.19 122 GLU A C 1
ATOM 1015 O O . GLU A 1 122 ? 10.293 11.020 4.531 1.00 84.19 122 GLU A O 1
ATOM 1020 N N . VAL A 1 123 ? 11.608 9.408 3.684 1.00 85.00 123 VAL A N 1
ATOM 1021 C CA . VAL A 1 123 ? 12.855 10.183 3.786 1.00 85.00 123 VAL A CA 1
ATOM 1022 C C . VAL A 1 123 ? 13.046 11.105 2.584 1.00 85.00 123 VAL A C 1
ATOM 1024 O O . VAL A 1 123 ? 13.430 12.263 2.752 1.00 85.00 123 VAL A O 1
ATOM 1027 N N . TYR A 1 124 ? 12.809 10.593 1.376 1.00 84.38 124 TYR A N 1
ATOM 1028 C CA . TYR A 1 124 ? 13.160 11.265 0.126 1.00 84.38 124 TYR A CA 1
ATOM 1029 C C . TYR A 1 124 ? 11.952 11.794 -0.655 1.00 84.38 124 TYR A C 1
ATOM 1031 O O . TYR A 1 124 ? 12.165 12.565 -1.589 1.00 84.38 124 TYR A O 1
ATOM 1039 N N . TYR A 1 125 ? 10.714 11.435 -0.280 1.00 80.25 125 TYR A N 1
ATOM 1040 C CA . TYR A 1 125 ? 9.480 11.804 -0.996 1.00 80.25 125 TYR A CA 1
ATOM 1041 C C . TYR A 1 125 ? 9.579 11.544 -2.510 1.00 80.25 125 TYR A C 1
ATOM 1043 O O . TYR A 1 125 ? 9.171 12.361 -3.333 1.00 80.25 125 TYR A O 1
ATOM 1051 N N . ASN A 1 126 ? 10.189 10.416 -2.874 1.00 79.62 126 ASN A N 1
ATOM 1052 C CA . ASN A 1 126 ? 10.493 10.030 -4.252 1.00 79.62 126 ASN A CA 1
ATOM 1053 C C . ASN A 1 126 ? 9.354 9.267 -4.948 1.00 79.62 126 ASN A C 1
ATOM 1055 O O . ASN A 1 126 ? 9.338 9.191 -6.177 1.00 79.62 126 ASN A O 1
ATOM 1059 N N . MET A 1 127 ? 8.400 8.732 -4.182 1.00 84.75 127 MET A N 1
ATOM 1060 C CA . MET A 1 127 ? 7.273 7.957 -4.698 1.00 84.75 127 MET A CA 1
ATOM 1061 C C . MET A 1 127 ? 5.970 8.295 -3.973 1.00 84.75 127 MET A C 1
ATOM 1063 O O . MET A 1 127 ? 5.968 8.527 -2.759 1.00 84.75 127 MET A O 1
ATOM 1067 N N . ASP A 1 128 ? 4.853 8.232 -4.698 1.00 86.94 128 ASP A N 1
ATOM 1068 C CA . ASP A 1 128 ? 3.531 8.313 -4.091 1.00 86.94 128 ASP A CA 1
ATOM 1069 C C . ASP A 1 128 ? 3.091 6.944 -3.554 1.00 86.94 128 ASP A C 1
ATOM 1071 O O . ASP A 1 128 ? 2.929 5.959 -4.279 1.00 86.94 128 ASP A O 1
ATOM 1075 N N . VAL A 1 129 ? 2.811 6.888 -2.251 1.00 87.88 129 VAL A N 1
ATOM 1076 C CA . VAL A 1 129 ? 2.383 5.657 -1.564 1.00 87.88 129 VAL A CA 1
ATOM 1077 C C . VAL A 1 129 ? 0.994 5.178 -2.038 1.00 87.88 129 VAL A C 1
ATOM 1079 O O . VAL A 1 129 ? 0.695 3.983 -2.024 1.00 87.88 129 VAL A O 1
ATOM 1082 N N . ASN A 1 130 ? 0.149 6.104 -2.508 1.00 89.44 130 ASN A N 1
ATOM 1083 C CA . ASN A 1 130 ? -1.199 5.835 -3.029 1.00 89.44 130 ASN A CA 1
ATOM 1084 C C . ASN A 1 130 ? -1.231 5.637 -4.559 1.00 89.44 130 ASN A C 1
ATOM 1086 O O . ASN A 1 130 ? -2.262 5.887 -5.189 1.00 89.44 130 ASN A O 1
ATOM 1090 N N . CYS A 1 131 ? -0.116 5.229 -5.166 1.00 90.00 131 CYS A N 1
ATOM 1091 C CA . CYS A 1 131 ? -0.036 4.971 -6.599 1.00 90.00 131 CYS A CA 1
ATOM 1092 C C . CYS A 1 131 ? -1.028 3.884 -7.064 1.00 90.00 131 CYS A C 1
ATOM 1094 O O . CYS A 1 131 ? -1.414 2.978 -6.313 1.00 90.00 131 CYS A O 1
ATOM 1096 N N . LEU A 1 132 ? -1.461 4.006 -8.323 1.00 89.62 132 LEU A N 1
ATOM 1097 C CA . LEU A 1 132 ? -2.433 3.121 -8.961 1.00 89.62 132 LEU A CA 1
ATOM 1098 C C . LEU A 1 132 ? -1.799 2.432 -10.164 1.00 89.62 132 LEU A C 1
ATOM 1100 O O . LEU A 1 132 ? -1.215 3.097 -11.013 1.00 89.62 132 LEU A O 1
ATOM 1104 N N . ASP A 1 133 ? -1.975 1.120 -10.252 1.00 89.50 133 ASP A N 1
ATOM 1105 C CA . ASP A 1 133 ? -1.613 0.289 -11.402 1.00 89.50 133 ASP A CA 1
ATOM 1106 C C . ASP A 1 133 ? -2.329 0.780 -12.686 1.00 89.50 133 ASP A C 1
ATOM 1108 O O . ASP A 1 133 ? -3.385 1.411 -12.571 1.00 89.50 133 ASP A O 1
ATOM 1112 N N . PRO A 1 134 ? -1.870 0.454 -13.913 1.00 85.06 134 PRO A N 1
ATOM 1113 C CA . PRO A 1 134 ? -2.621 0.709 -15.151 1.00 85.06 134 PRO A CA 1
ATOM 1114 C C . PRO A 1 134 ? -4.063 0.167 -15.110 1.00 85.06 134 PRO A C 1
ATOM 1116 O O . PRO A 1 134 ? -4.996 0.706 -15.696 1.00 85.06 134 PRO A O 1
ATOM 1119 N N . LEU A 1 135 ? -4.296 -0.879 -14.312 1.00 85.81 135 LEU A N 1
ATOM 1120 C CA . LEU A 1 135 ? -5.627 -1.438 -14.061 1.00 85.81 135 LEU A CA 1
ATOM 1121 C C . LEU A 1 135 ? -6.470 -0.643 -13.041 1.00 85.81 135 LEU A C 1
ATOM 1123 O O . LEU A 1 135 ? -7.595 -1.035 -12.736 1.00 85.81 135 LEU A O 1
ATOM 1127 N N . GLY A 1 136 ? -5.941 0.447 -12.485 1.00 87.12 136 GLY A N 1
ATOM 1128 C CA . GLY A 1 136 ? -6.582 1.275 -11.463 1.00 87.12 136 GLY A CA 1
ATOM 1129 C C . GLY A 1 136 ? -6.599 0.655 -10.062 1.00 87.12 136 GLY A C 1
ATOM 1130 O O . GLY A 1 136 ? -7.394 1.074 -9.223 1.00 87.12 136 GLY A O 1
ATOM 1131 N N . ARG A 1 137 ? -5.760 -0.354 -9.795 1.00 90.25 137 ARG A N 1
ATOM 1132 C CA . ARG A 1 137 ? -5.651 -1.002 -8.477 1.00 90.25 137 ARG A CA 1
ATOM 1133 C C . ARG A 1 137 ? -4.605 -0.288 -7.624 1.00 90.25 137 ARG A C 1
ATOM 1135 O O . ARG A 1 137 ? -3.514 -0.009 -8.108 1.00 90.25 137 ARG A O 1
ATOM 1142 N N . SER A 1 138 ? -4.918 -0.024 -6.359 1.00 92.00 138 SER A N 1
ATOM 1143 C CA . SER A 1 138 ? -3.938 0.472 -5.387 1.00 92.00 138 SER A CA 1
ATOM 1144 C C . SER A 1 138 ? -3.149 -0.676 -4.755 1.00 92.00 138 SER A C 1
ATOM 1146 O O . SER A 1 138 ? -3.613 -1.820 -4.736 1.00 92.00 138 SER A O 1
ATOM 1148 N N . ALA A 1 139 ? -1.995 -0.362 -4.160 1.00 93.50 139 ALA A N 1
ATOM 1149 C CA . ALA A 1 139 ? -1.185 -1.327 -3.409 1.00 93.50 139 ALA A CA 1
ATOM 1150 C C . ALA A 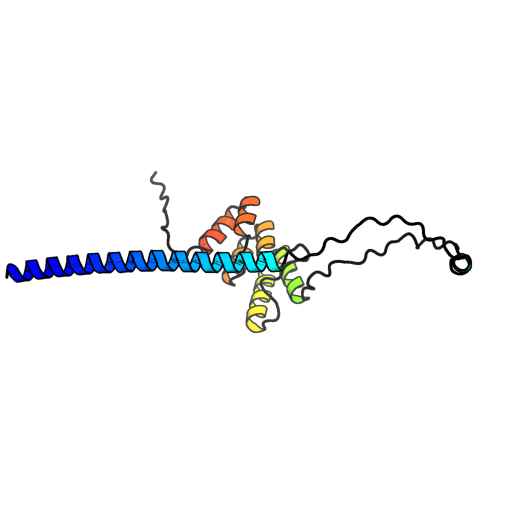1 139 ? -2.000 -2.101 -2.352 1.00 93.50 139 ALA A C 1
ATOM 1152 O O . ALA A 1 139 ? -1.872 -3.316 -2.224 1.00 93.50 139 ALA A O 1
ATOM 1153 N N . LEU A 1 140 ? -2.903 -1.417 -1.640 1.00 94.25 140 LEU A N 1
ATOM 1154 C CA . LEU A 1 140 ? -3.757 -2.049 -0.632 1.00 94.25 140 LEU A CA 1
ATOM 1155 C C . LEU A 1 140 ? -4.744 -3.053 -1.244 1.00 94.25 140 LEU A C 1
ATOM 1157 O O . LEU A 1 140 ? -4.959 -4.119 -0.675 1.00 94.25 140 LEU A O 1
ATOM 1161 N N . LEU A 1 141 ? -5.331 -2.740 -2.403 1.00 93.69 141 LEU A N 1
ATOM 1162 C CA . LEU A 1 141 ? -6.246 -3.658 -3.088 1.00 93.69 141 LEU A CA 1
ATOM 1163 C C . LEU A 1 141 ? -5.518 -4.917 -3.559 1.00 93.69 141 LEU A C 1
ATOM 1165 O O . LEU A 1 141 ? -6.034 -6.014 -3.376 1.00 93.69 141 LEU A O 1
ATOM 1169 N N . ILE A 1 142 ? -4.305 -4.767 -4.089 1.00 93.62 142 ILE A N 1
ATOM 1170 C CA . ILE A 1 142 ? -3.454 -5.893 -4.493 1.00 93.62 142 ILE A CA 1
ATOM 1171 C C . ILE A 1 142 ? -3.110 -6.773 -3.281 1.00 93.62 142 ILE A C 1
ATOM 1173 O O . ILE A 1 142 ? -3.204 -7.998 -3.354 1.00 93.62 142 ILE A O 1
ATOM 1177 N N . ALA A 1 143 ? -2.766 -6.166 -2.142 1.00 94.56 143 ALA A N 1
ATOM 1178 C CA . ALA A 1 143 ? -2.483 -6.909 -0.915 1.00 94.56 143 ALA A CA 1
ATOM 1179 C C . ALA A 1 143 ? -3.704 -7.714 -0.424 1.00 94.56 143 ALA A C 1
ATOM 1181 O O . ALA A 1 143 ? -3.544 -8.854 0.009 1.00 94.56 143 ALA A O 1
ATOM 1182 N N . ILE A 1 144 ? -4.915 -7.155 -0.553 1.00 94.56 144 ILE A N 1
ATOM 1183 C CA . ILE A 1 144 ? -6.177 -7.847 -0.242 1.00 94.56 144 ILE A CA 1
ATOM 1184 C C . ILE A 1 144 ? -6.452 -8.980 -1.237 1.00 94.56 144 ILE A C 1
ATOM 1186 O O . ILE A 1 144 ? -6.880 -10.052 -0.822 1.00 94.56 144 ILE A O 1
ATOM 1190 N N . GLU A 1 145 ? -6.205 -8.775 -2.536 1.00 93.19 145 GLU A N 1
ATOM 1191 C CA . GLU A 1 145 ? -6.382 -9.813 -3.567 1.00 93.19 145 GLU A CA 1
ATOM 1192 C C . GLU A 1 145 ? -5.527 -11.052 -3.308 1.00 93.19 145 GLU A C 1
ATOM 1194 O O . GLU A 1 145 ? -5.985 -12.166 -3.562 1.00 93.19 145 GLU A O 1
ATOM 1199 N N . ASN A 1 146 ? -4.315 -10.832 -2.799 1.00 92.25 146 ASN A N 1
ATOM 1200 C CA . ASN A 1 146 ? -3.350 -11.870 -2.457 1.00 92.25 146 ASN A CA 1
ATOM 1201 C C . ASN A 1 146 ? -3.493 -12.389 -1.016 1.00 92.25 146 ASN A C 1
ATOM 1203 O O . ASN A 1 146 ? -2.737 -13.273 -0.626 1.00 92.25 146 ASN A O 1
ATOM 1207 N N . GLU A 1 147 ? -4.420 -11.840 -0.224 1.00 93.75 147 GLU A N 1
ATOM 1208 C CA . GLU A 1 147 ? -4.645 -12.195 1.188 1.00 93.75 147 GLU A CA 1
ATOM 1209 C C . GLU A 1 147 ? -3.397 -12.040 2.087 1.00 93.75 147 GLU A C 1
ATOM 1211 O O . GLU A 1 147 ? -3.266 -12.684 3.129 1.00 93.75 147 GLU A O 1
ATOM 1216 N N . ASN A 1 148 ? -2.479 -11.139 1.723 1.00 94.94 148 ASN A N 1
ATOM 1217 C CA . ASN A 1 148 ? -1.236 -10.905 2.461 1.00 94.94 148 ASN A CA 1
ATOM 1218 C C . ASN A 1 148 ? -1.450 -9.916 3.615 1.00 94.94 148 ASN A C 1
ATOM 1220 O O . ASN A 1 148 ? -1.198 -8.715 3.484 1.00 94.94 148 ASN A O 1
ATOM 1224 N N . LEU A 1 149 ? -1.883 -10.437 4.766 1.00 93.88 149 LEU A N 1
ATOM 1225 C CA . LEU A 1 149 ? -2.206 -9.644 5.960 1.00 93.88 149 LEU A CA 1
ATOM 1226 C C . LEU A 1 149 ? -1.020 -8.817 6.482 1.00 93.88 149 LEU A C 1
ATOM 1228 O O . LEU A 1 149 ? -1.199 -7.655 6.827 1.00 93.88 149 LEU A O 1
ATOM 1232 N N . GLU A 1 150 ? 0.197 -9.366 6.477 1.00 94.62 150 GLU A N 1
ATOM 1233 C CA . GLU A 1 150 ? 1.395 -8.670 6.985 1.00 94.62 150 GLU A CA 1
ATOM 1234 C C . GLU A 1 150 ? 1.709 -7.389 6.199 1.00 94.62 150 GLU A C 1
ATOM 1236 O O . GLU A 1 150 ? 2.075 -6.357 6.763 1.00 94.62 150 GLU A O 1
ATOM 1241 N N . ILE A 1 151 ? 1.555 -7.448 4.873 1.00 94.81 151 ILE A N 1
ATOM 1242 C CA . ILE A 1 151 ? 1.747 -6.283 4.009 1.00 94.81 151 ILE A CA 1
ATOM 1243 C C . ILE A 1 151 ? 0.601 -5.302 4.227 1.00 94.81 151 ILE A C 1
ATOM 1245 O O . ILE A 1 151 ? 0.846 -4.106 4.316 1.00 94.81 151 ILE A O 1
ATOM 1249 N N . MET A 1 152 ? -0.637 -5.782 4.367 1.00 94.06 152 MET A N 1
ATOM 1250 C CA . MET A 1 152 ? -1.765 -4.905 4.674 1.00 94.06 152 MET A CA 1
ATOM 1251 C C . MET A 1 152 ? -1.560 -4.120 5.972 1.00 94.06 152 MET A C 1
ATOM 1253 O O . MET A 1 152 ? -1.803 -2.917 5.977 1.00 94.06 152 MET A O 1
ATOM 1257 N N . GLU A 1 153 ? -1.106 -4.767 7.047 1.00 93.19 153 GLU A N 1
ATOM 1258 C CA . GLU A 1 153 ? -0.800 -4.092 8.315 1.00 93.19 153 GLU A CA 1
ATOM 1259 C C . GLU A 1 153 ? 0.250 -2.999 8.115 1.00 93.19 153 GLU A C 1
ATOM 1261 O O . GLU A 1 153 ? 0.010 -1.849 8.472 1.00 93.19 153 GLU A O 1
ATOM 1266 N N . LEU A 1 154 ? 1.356 -3.321 7.438 1.00 93.94 154 LEU A N 1
ATOM 1267 C CA . LEU A 1 154 ? 2.416 -2.359 7.134 1.00 93.94 154 LEU A CA 1
ATOM 1268 C C . LEU A 1 154 ? 1.897 -1.150 6.333 1.00 93.94 154 LEU A C 1
ATOM 1270 O O . L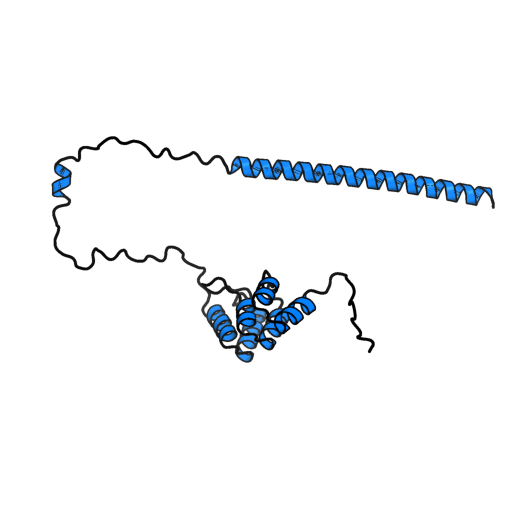EU A 1 154 ? 2.268 -0.008 6.603 1.00 93.94 154 LEU A O 1
ATOM 1274 N N . LEU A 1 155 ? 1.040 -1.395 5.341 1.00 93.00 155 LEU A N 1
ATOM 1275 C CA . LEU A 1 155 ? 0.444 -0.353 4.506 1.00 93.00 155 LEU A CA 1
ATOM 1276 C C . LEU A 1 155 ? -0.514 0.547 5.307 1.00 93.00 155 LEU A C 1
ATOM 1278 O O . LEU A 1 155 ? -0.545 1.763 5.101 1.00 93.00 155 LEU A O 1
ATOM 1282 N N . LEU A 1 156 ? -1.295 -0.037 6.220 1.00 91.50 156 LEU A N 1
ATOM 1283 C CA . LEU A 1 156 ? -2.205 0.700 7.099 1.00 91.50 156 LEU A CA 1
ATOM 1284 C C . LEU A 1 156 ? -1.445 1.516 8.151 1.00 91.50 156 LEU A C 1
ATOM 1286 O O . LEU A 1 156 ? -1.816 2.660 8.398 1.00 91.50 156 LEU A O 1
ATOM 1290 N N . ASP A 1 157 ? -0.355 0.984 8.704 1.00 90.56 157 ASP A N 1
ATOM 1291 C CA . ASP A 1 157 ? 0.513 1.697 9.651 1.00 90.56 157 ASP A CA 1
ATOM 1292 C C . ASP A 1 157 ? 1.117 2.969 9.037 1.00 90.56 157 ASP A C 1
ATOM 1294 O O . ASP A 1 157 ? 1.218 3.998 9.706 1.00 90.56 157 ASP A O 1
ATOM 1298 N N . HIS A 1 158 ? 1.453 2.926 7.744 1.00 89.06 158 HIS A N 1
ATOM 1299 C CA . HIS A 1 158 ? 1.927 4.085 6.981 1.00 89.06 158 HIS A CA 1
ATOM 1300 C C . HIS A 1 158 ? 0.795 4.995 6.456 1.00 89.06 158 HIS A C 1
ATOM 1302 O O . HIS A 1 158 ? 1.054 5.955 5.730 1.00 89.06 158 HIS A O 1
ATOM 1308 N N . GLY A 1 159 ? -0.463 4.747 6.836 1.00 86.19 159 GLY A N 1
ATOM 1309 C CA . GLY A 1 159 ? -1.577 5.666 6.591 1.00 86.19 159 GLY A CA 1
ATOM 1310 C C . GLY A 1 159 ? -2.083 5.708 5.146 1.00 86.19 159 GLY A C 1
ATOM 1311 O O . GLY A 1 159 ? -2.531 6.760 4.682 1.00 86.19 159 GLY A O 1
ATOM 1312 N N . ILE A 1 160 ? -2.035 4.584 4.423 1.00 91.00 160 ILE A N 1
ATOM 1313 C CA . ILE A 1 160 ? -2.562 4.493 3.053 1.00 91.00 160 ILE A CA 1
ATOM 1314 C C . ILE A 1 160 ? -4.057 4.800 2.968 1.00 91.00 160 ILE A C 1
ATOM 1316 O O . ILE A 1 160 ? -4.858 4.488 3.855 1.00 91.00 160 ILE A O 1
ATOM 1320 N N . HIS A 1 161 ? -4.458 5.380 1.836 1.00 89.69 161 HIS A N 1
ATOM 1321 C CA . HIS A 1 161 ? -5.854 5.655 1.557 1.00 89.69 161 HIS A CA 1
ATOM 1322 C C . HIS A 1 161 ? -6.664 4.358 1.420 1.00 89.69 161 HIS A C 1
ATOM 1324 O O . HIS A 1 161 ? -6.509 3.593 0.468 1.00 89.69 161 HIS A O 1
ATOM 1330 N N . THR A 1 162 ? -7.580 4.128 2.365 1.00 88.06 162 THR A N 1
ATOM 1331 C CA . THR A 1 162 ? -8.417 2.919 2.367 1.00 88.06 162 THR A CA 1
ATOM 1332 C C . THR A 1 162 ? -9.537 2.951 1.330 1.00 88.06 162 THR A C 1
ATOM 1334 O O . THR A 1 162 ? -9.905 1.886 0.855 1.00 88.06 162 THR A O 1
ATOM 1337 N N . GLY A 1 163 ? -10.069 4.121 0.949 1.00 86.00 163 GLY A N 1
ATOM 1338 C CA . GLY A 1 163 ? -11.099 4.261 -0.094 1.00 86.00 163 GLY A CA 1
ATOM 1339 C C . GLY A 1 163 ? -12.187 3.176 -0.035 1.00 86.00 163 GLY A C 1
ATOM 1340 O O . GLY A 1 163 ? -12.854 3.008 0.989 1.00 86.00 163 GLY A O 1
ATOM 1341 N N . ASP A 1 164 ? -12.281 2.393 -1.114 1.00 87.81 164 ASP A N 1
ATOM 1342 C CA . ASP A 1 164 ? -13.238 1.291 -1.294 1.00 87.81 164 ASP A CA 1
ATOM 1343 C C . ASP A 1 164 ? -12.695 -0.090 -0.863 1.00 87.81 164 ASP A C 1
ATOM 1345 O O . ASP A 1 164 ? -13.342 -1.116 -1.089 1.00 87.81 164 ASP A O 1
ATOM 1349 N N . ALA A 1 165 ? -11.521 -0.151 -0.225 1.00 91.25 165 ALA A N 1
ATOM 1350 C CA . ALA A 1 165 ? -10.843 -1.400 0.132 1.00 91.25 165 ALA A CA 1
ATOM 1351 C C . ALA A 1 165 ? -11.688 -2.306 1.037 1.00 91.25 165 ALA A C 1
ATOM 1353 O O . ALA A 1 165 ? -11.683 -3.522 0.861 1.00 91.25 165 ALA A O 1
ATOM 1354 N N . LEU A 1 166 ? -12.475 -1.732 1.956 1.00 92.56 166 LEU A N 1
ATOM 1355 C CA . LEU A 1 166 ? -13.372 -2.513 2.815 1.00 92.56 166 LEU A CA 1
ATOM 1356 C C . LEU A 1 166 ? -14.480 -3.197 2.005 1.00 92.56 166 LEU A C 1
ATOM 1358 O O . LEU A 1 166 ? -14.754 -4.379 2.200 1.00 92.56 166 LEU A O 1
ATOM 1362 N N . LEU A 1 167 ? -15.101 -2.472 1.071 1.00 92.94 167 LEU A N 1
ATOM 1363 C CA . LEU A 1 167 ? -16.129 -3.038 0.198 1.00 92.94 167 LEU A CA 1
ATOM 1364 C C . LEU A 1 167 ? -15.538 -4.123 -0.710 1.00 92.94 167 LEU A C 1
ATOM 1366 O O . LEU A 1 167 ? -16.188 -5.135 -0.980 1.00 92.94 167 LEU A O 1
ATOM 1370 N N . TYR A 1 168 ? -14.306 -3.913 -1.171 1.00 93.00 168 TYR A N 1
ATOM 1371 C CA . TYR A 1 168 ? -13.577 -4.891 -1.963 1.00 93.00 168 TYR A CA 1
ATOM 1372 C C . TYR A 1 168 ? -13.285 -6.172 -1.169 1.00 93.00 168 TYR A C 1
ATOM 1374 O O . TYR A 1 168 ? -13.601 -7.261 -1.645 1.00 93.00 168 TYR A O 1
ATOM 1382 N N . ALA A 1 169 ? -12.787 -6.049 0.065 1.00 94.19 169 ALA A N 1
ATOM 1383 C CA . ALA A 1 169 ? -12.504 -7.179 0.950 1.00 94.19 169 ALA A CA 1
ATOM 1384 C C . ALA A 1 169 ? -13.758 -8.016 1.253 1.00 94.19 169 ALA A C 1
ATOM 1386 O O . ALA A 1 169 ? -13.698 -9.242 1.213 1.00 94.19 169 ALA A O 1
ATOM 1387 N N . ILE A 1 170 ? -14.911 -7.366 1.468 1.00 93.94 170 ILE A N 1
ATOM 1388 C CA . ILE A 1 170 ? -16.199 -8.056 1.656 1.00 93.94 170 ILE A CA 1
ATOM 1389 C C . ILE A 1 170 ? -16.585 -8.841 0.398 1.00 93.94 170 ILE A C 1
ATOM 1391 O O . ILE A 1 170 ? -16.977 -9.997 0.496 1.00 93.94 170 ILE A O 1
ATOM 1395 N N . ARG A 1 171 ? -16.450 -8.241 -0.791 1.00 94.12 171 ARG A N 1
ATOM 1396 C CA . ARG A 1 171 ? -16.774 -8.904 -2.068 1.00 94.12 171 ARG A CA 1
ATOM 1397 C C . ARG A 1 171 ? -15.901 -10.131 -2.331 1.00 94.12 171 ARG A C 1
ATOM 1399 O O . ARG A 1 171 ? -16.351 -11.069 -2.977 1.00 94.12 171 ARG A O 1
ATOM 1406 N N . LYS A 1 172 ? -14.653 -10.082 -1.870 1.00 92.62 172 LYS A N 1
ATOM 1407 C CA . LYS A 1 172 ? -13.678 -11.170 -1.959 1.00 92.62 172 LYS A CA 1
ATOM 1408 C C . LYS A 1 172 ? -13.780 -12.179 -0.810 1.00 92.62 172 LYS A C 1
ATOM 1410 O O . LYS A 1 172 ? -13.114 -13.201 -0.881 1.00 92.62 172 LYS A O 1
ATOM 1415 N N . GLU A 1 173 ? -14.611 -11.907 0.198 1.00 93.38 173 GLU A N 1
ATOM 1416 C CA . GLU A 1 173 ? -14.843 -12.752 1.379 1.00 93.38 173 GLU A CA 1
ATOM 1417 C C . GLU A 1 173 ? -13.587 -13.009 2.237 1.00 93.38 173 GLU A C 1
ATOM 1419 O O . GLU A 1 173 ? -13.489 -14.007 2.950 1.00 93.38 173 GLU A O 1
ATOM 1424 N N . VAL A 1 174 ? -12.631 -12.072 2.234 1.00 93.38 174 VAL A N 1
ATOM 1425 C CA . VAL A 1 174 ? -11.383 -12.198 3.004 1.00 93.38 174 VAL A CA 1
ATOM 1426 C C . VAL A 1 174 ? -11.603 -11.692 4.428 1.00 93.38 174 VAL A C 1
ATOM 1428 O O . VAL A 1 174 ? -11.509 -10.495 4.706 1.00 93.38 174 VAL A O 1
ATOM 1431 N N . VAL A 1 175 ? -11.892 -12.610 5.351 1.00 92.50 175 VAL A N 1
ATOM 1432 C CA . VAL A 1 175 ? -12.240 -12.275 6.744 1.00 92.50 175 VAL A CA 1
ATOM 1433 C C . VAL A 1 175 ? -11.113 -11.514 7.452 1.00 92.50 175 VAL A C 1
ATOM 1435 O O . VAL A 1 175 ? -11.371 -10.470 8.048 1.00 92.50 175 VAL A O 1
ATOM 1438 N N . GLY A 1 176 ? -9.860 -11.965 7.323 1.00 91.38 176 GLY A N 1
ATOM 1439 C CA . GLY A 1 176 ? -8.717 -11.319 7.984 1.00 91.38 176 GLY A CA 1
ATOM 1440 C C . GLY A 1 176 ? -8.502 -9.869 7.533 1.00 91.38 176 GLY A C 1
ATOM 1441 O O . GLY A 1 176 ? -8.294 -8.979 8.354 1.00 91.38 176 GLY A O 1
ATOM 1442 N N . ALA A 1 177 ? -8.649 -9.601 6.234 1.00 92.88 177 ALA A N 1
ATOM 1443 C CA . ALA A 1 177 ? -8.564 -8.252 5.679 1.00 92.88 177 ALA A CA 1
ATOM 1444 C C . ALA A 1 177 ? -9.659 -7.332 6.243 1.00 92.88 177 ALA A C 1
ATOM 1446 O O . ALA A 1 177 ? -9.395 -6.178 6.585 1.00 92.88 177 ALA A O 1
ATOM 1447 N N . VAL A 1 178 ? -10.890 -7.840 6.362 1.00 92.50 178 VAL A N 1
ATOM 1448 C CA . VAL A 1 178 ? -12.019 -7.087 6.922 1.00 92.50 178 VAL A CA 1
ATOM 1449 C C . VAL A 1 178 ? -11.782 -6.761 8.397 1.00 92.50 178 VAL A C 1
ATOM 1451 O O . VAL A 1 178 ? -12.014 -5.625 8.809 1.00 92.50 178 VAL A O 1
ATOM 1454 N N . GLU A 1 179 ? -11.286 -7.714 9.187 1.00 91.38 179 GLU A N 1
ATOM 1455 C CA . GLU A 1 179 ? -10.972 -7.496 10.603 1.00 91.38 179 GLU A CA 1
ATOM 1456 C C . GLU A 1 179 ? -9.912 -6.405 10.799 1.00 91.38 179 GLU A C 1
ATOM 1458 O O . GLU A 1 179 ? -10.125 -5.489 11.599 1.00 91.38 179 GLU A O 1
ATOM 1463 N N . LEU A 1 180 ? -8.821 -6.447 10.025 1.00 91.50 180 LEU A N 1
ATOM 1464 C CA . LEU A 1 180 ? -7.760 -5.434 10.065 1.00 91.50 180 LEU A CA 1
ATOM 1465 C C . LEU A 1 180 ? -8.259 -4.043 9.650 1.00 91.50 180 LEU A C 1
ATOM 1467 O O . LEU A 1 180 ? -7.976 -3.044 10.310 1.00 91.50 180 LEU A O 1
ATOM 1471 N N . LEU A 1 181 ? -9.056 -3.951 8.584 1.00 90.88 181 LEU A N 1
ATOM 1472 C CA . LEU A 1 181 ? -9.608 -2.668 8.138 1.00 90.88 181 LEU A CA 1
ATOM 1473 C C . LEU A 1 181 ? -10.600 -2.077 9.156 1.00 90.88 181 LEU A C 1
ATOM 1475 O O . LEU A 1 181 ? -10.658 -0.856 9.332 1.00 90.88 181 LEU A O 1
ATOM 1479 N N . LEU A 1 182 ? -11.379 -2.922 9.838 1.00 89.25 182 LEU A N 1
ATOM 1480 C CA . LEU A 1 182 ? -12.321 -2.495 10.877 1.00 89.25 182 LEU A CA 1
ATOM 1481 C C . LEU A 1 182 ? -11.626 -2.103 12.185 1.00 89.25 182 LEU A C 1
ATOM 1483 O O . LEU A 1 182 ? -12.097 -1.181 12.858 1.00 89.25 182 LEU A O 1
ATOM 1487 N N . SER A 1 183 ? -10.531 -2.771 12.554 1.00 87.06 183 SER A N 1
ATOM 1488 C CA . SER A 1 183 ? -9.749 -2.413 13.742 1.00 87.06 183 SER A CA 1
ATOM 1489 C C . SER A 1 183 ? -9.093 -1.040 13.570 1.00 87.06 183 SER A C 1
ATOM 1491 O O . SER A 1 183 ? -9.180 -0.205 14.470 1.00 87.06 183 SER A O 1
ATOM 1493 N N . HIS A 1 184 ? -8.554 -0.762 12.380 1.00 79.69 184 HIS A N 1
ATOM 1494 C CA . HIS A 1 184 ? -7.861 0.486 12.071 1.00 79.69 184 HIS A CA 1
ATOM 1495 C C . HIS A 1 184 ? -8.811 1.698 11.935 1.00 79.69 184 HIS A C 1
ATOM 1497 O O . HIS A 1 184 ? -8.451 2.823 12.276 1.00 79.69 184 HIS A O 1
ATOM 1503 N N . ARG A 1 185 ? -10.069 1.497 11.501 1.00 68.25 185 ARG A N 1
ATOM 1504 C CA . ARG A 1 185 ? -11.080 2.575 11.377 1.00 68.25 185 ARG A CA 1
ATOM 1505 C C . ARG A 1 185 ? -11.766 2.993 12.681 1.00 68.25 185 ARG A C 1
ATOM 1507 O O . ARG A 1 185 ? -12.529 3.959 12.659 1.00 68.25 185 ARG A O 1
ATOM 1514 N N . ARG A 1 186 ? -11.547 2.306 13.808 1.00 53.56 186 ARG A N 1
ATOM 1515 C CA . ARG A 1 186 ? -12.176 2.658 15.097 1.00 53.56 186 ARG A CA 1
ATOM 1516 C C . ARG A 1 186 ? -11.352 3.687 15.891 1.00 53.56 186 ARG A C 1
ATOM 1518 O O . ARG A 1 186 ? -10.716 3.321 16.877 1.00 53.56 186 ARG A O 1
ATOM 1525 N N . PRO A 1 187 ? -11.449 4.989 15.560 1.00 53.50 187 PRO A N 1
ATOM 1526 C CA . PRO A 1 187 ? -11.387 5.994 16.622 1.00 53.50 187 PRO A CA 1
ATOM 1527 C C . PRO A 1 187 ? -12.440 7.111 16.471 1.00 53.50 187 PRO A C 1
ATOM 1529 O O . PRO A 1 187 ? -12.117 8.292 16.545 1.00 53.50 187 PRO A O 1
ATOM 1532 N N . SER A 1 188 ? -13.724 6.776 16.306 1.00 53.56 188 SER A N 1
ATOM 1533 C CA . SER A 1 188 ? -14.815 7.754 16.478 1.00 53.56 188 SER A CA 1
ATOM 1534 C C . SER A 1 188 ? -16.108 7.110 16.987 1.00 53.56 188 SER A C 1
ATOM 1536 O O . SER A 1 188 ? -17.102 6.979 16.288 1.00 53.56 188 SER A O 1
ATOM 1538 N N . GLY A 1 189 ? -16.076 6.722 18.265 1.00 56.50 189 GLY A N 1
ATOM 1539 C CA . GLY A 1 189 ? -17.258 6.707 19.126 1.00 56.50 189 GLY A CA 1
ATOM 1540 C C . GLY A 1 189 ? -18.368 5.721 18.782 1.00 56.50 189 GLY A C 1
ATOM 1541 O O . GLY A 1 189 ? -19.466 6.160 18.493 1.00 56.50 189 GLY A O 1
ATOM 1542 N N . GLU A 1 190 ? -18.145 4.418 18.956 1.00 49.84 190 GLU A N 1
ATOM 1543 C CA . GLU A 1 190 ? -19.206 3.525 19.435 1.00 49.84 190 GLU A CA 1
ATOM 1544 C C . GLU A 1 190 ? -18.638 2.202 19.963 1.00 49.84 190 GLU A C 1
ATOM 1546 O O . GLU A 1 190 ? -17.602 1.701 19.528 1.00 49.84 190 GLU A O 1
ATOM 1551 N N . LYS A 1 191 ? -19.298 1.717 21.011 1.00 49.06 191 LYS A N 1
ATOM 1552 C CA . LYS A 1 191 ? -18.857 0.726 21.996 1.00 49.06 191 LYS A CA 1
ATOM 1553 C C . LYS A 1 191 ? -18.326 -0.560 21.352 1.00 49.06 191 LYS A C 1
ATOM 1555 O O . LYS A 1 191 ? -18.962 -1.128 20.468 1.00 49.06 191 LYS A O 1
ATOM 1560 N N . GLN A 1 192 ? -17.225 -1.083 21.897 1.00 44.59 192 GLN A N 1
ATOM 1561 C CA . GLN A 1 192 ? -16.947 -2.517 21.834 1.00 44.59 192 GLN A CA 1
ATOM 1562 C C . GLN A 1 192 ? -18.178 -3.245 22.390 1.00 44.59 192 GLN A C 1
ATOM 1564 O O . GLN A 1 192 ? -18.427 -3.226 23.594 1.00 44.59 192 GLN A O 1
ATOM 1569 N N . VAL A 1 193 ? -18.975 -3.863 21.520 1.00 49.00 193 VAL A N 1
ATOM 1570 C CA . VAL A 1 193 ? -19.847 -4.950 21.957 1.00 49.00 193 VAL A CA 1
ATOM 1571 C C . VAL A 1 193 ? -18.925 -6.146 22.086 1.00 49.00 193 VAL A C 1
ATOM 1573 O O . VAL A 1 193 ? -18.632 -6.846 21.119 1.00 49.00 193 VAL A O 1
ATOM 1576 N N . CYS A 1 194 ? -18.380 -6.306 23.286 1.00 38.88 194 CYS A N 1
ATOM 1577 C CA . CYS A 1 194 ? -17.751 -7.540 23.698 1.00 38.88 194 CYS A CA 1
ATOM 1578 C C . CYS A 1 194 ? -18.856 -8.600 23.654 1.00 38.88 194 CYS A C 1
ATOM 1580 O O . CYS A 1 194 ? -19.656 -8.693 24.582 1.00 38.88 194 CYS A O 1
ATOM 1582 N N . TYR A 1 195 ? -18.929 -9.399 22.591 1.00 51.47 195 TYR A N 1
ATOM 1583 C CA . TYR A 1 195 ? -19.562 -10.707 22.706 1.00 51.47 195 TYR A CA 1
ATOM 1584 C C . TYR A 1 195 ? -18.596 -11.588 23.500 1.00 51.47 195 TYR A C 1
ATOM 1586 O O . TYR A 1 195 ? -17.933 -12.467 22.958 1.00 51.47 195 TYR A O 1
ATOM 1594 N N . THR A 1 196 ? -18.472 -11.320 24.803 1.00 46.69 196 THR A N 1
ATOM 1595 C CA . THR A 1 196 ? -18.063 -12.363 25.734 1.00 46.69 196 THR A CA 1
ATOM 1596 C C . THR A 1 196 ? -19.143 -13.424 25.639 1.00 46.69 196 THR A C 1
ATOM 1598 O O . THR A 1 196 ? -20.252 -13.253 26.147 1.00 46.69 196 THR A O 1
ATOM 1601 N N . HIS A 1 197 ? -18.825 -14.484 24.909 1.00 46.75 197 HIS A N 1
ATOM 1602 C CA . HIS A 1 197 ? -19.516 -15.751 24.987 1.00 46.75 197 HIS A CA 1
ATOM 1603 C C . HIS A 1 197 ? -19.448 -16.193 26.456 1.00 46.75 197 HIS A C 1
ATOM 1605 O O . HIS A 1 197 ? -18.426 -16.683 26.924 1.00 46.75 197 HIS A O 1
ATOM 1611 N N . CYS A 1 198 ? -20.516 -15.936 27.209 1.00 40.28 198 CYS A N 1
ATOM 1612 C CA . CYS A 1 198 ? -20.798 -16.675 28.427 1.00 40.28 198 CYS A CA 1
ATOM 1613 C C . CYS A 1 198 ? -21.368 -18.023 27.989 1.00 40.28 198 CYS A C 1
ATOM 1615 O O . CYS A 1 198 ? -22.563 -18.113 27.705 1.00 40.28 198 CYS A O 1
ATOM 1617 N N . VAL A 1 199 ? -20.510 -19.038 27.897 1.00 50.91 199 VAL A N 1
ATOM 1618 C CA . VAL A 1 199 ? -20.891 -20.451 28.026 1.00 50.91 199 VAL A CA 1
ATOM 1619 C C . VAL A 1 199 ? -19.871 -21.117 28.930 1.00 50.91 199 VAL A C 1
ATOM 1621 O O . VAL A 1 199 ? -18.665 -20.921 28.668 1.00 50.91 199 VAL A O 1
#
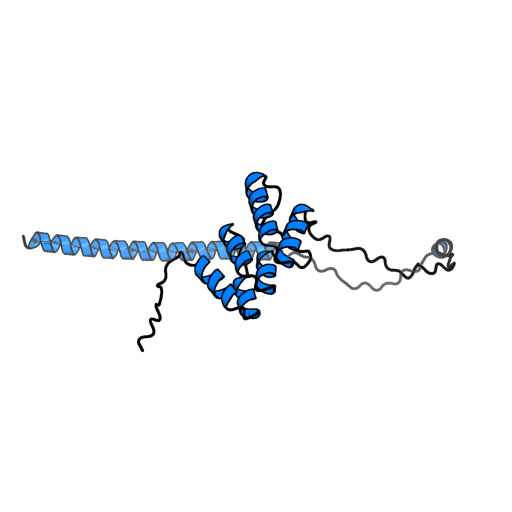
Secondary structure (DSSP, 8-state):
-HHHHHHHHHHHHHHHHHHHHHHHHHHHHHHHHHHHHHHHHHHHHHHH--------------PPPTTHHHHS------TTTT--------------HHHHHHHHHHHHT-HHHHHHHHHHHHHH--S-TT-B-TTS-BHHHHHHHTT-HHHHHHHHHTT---TTHHHHHHHHT-HHHHHHHHHHT--SS----------

Radius of gyration: 32.93 Å; chains: 1; bounding box: 52×54×115 Å

Foldseek 3Di:
DVVVVVVVVVVVVVVVVVVVVVVVVVVVVVVVVVVVVVVVVVVVVVVVPPPDDPDPDDDDDDDDDPVVVVVPPDPDDDVCPPDPPPDPPDPDDDADPLQVQLLVCLLVLPPVSVLVSLVCCVVPVPHDQQDADPVRDGSLLSNLVVLNLSVNLVSVVSPYDCPCVLVSNVVVVNPSSNVSVVVSPPDDDDDPPPPPPPD

pLDDT: mean 72.41, std 18.99, range [30.94, 94.94]

Organism: NCBI:txid88201

Sequence (199 aa):
MRRDREREREEKERERRERGKVEQKISSEALEERREHEKSTINIINAKTSFEPCHIYSSEPLQMNPMTQLYYKKATYSPYRDRIPLQIVRAEVELSAEEKAYLTAVEKGDYAGVKHALREAEVYYNMDVNCLDPLGRSALLIAIENENLEIMELLLDHGIHTGDALLYAIRKEVVGAVELLLSHRRPSGEKQVCYTHCV